Protein 3LFR (pdb70)

Solvent-accessible surface area: 12578 Å² total

B-factor: mean 19.27, std 6.33, range [8.68, 90.3]

Radius of gyration: 19.24 Å; Cα contacts (8 Å, |Δi|>4): 448; chains: 2; bounding box: 51×31×56 Å

Structure (mmCIF, N/CA/C/O backbone):
data_3LFR
#
_entry.id   3LFR
#
_cell.length_a   47.150
_cell.length_b   50.650
_cell.length_c   51.867
_cell.angle_alpha   90.000
_cell.angle_beta   112.260
_cell.angle_gamma   90.000
#
_symmetry.space_group_name_H-M   'P 1 21 1'
#
loop_
_entity.id
_entity.type
_entity.pdbx_description
1 polymer 'putative Metal ion transporter'
2 non-polymer 'ADENOSINE MONOPHOSPHATE'
3 water water
#
loop_
_atom_site.group_PDB
_atom_site.id
_atom_site.type_symbol
_atom_site.label_atom_id
_atom_site.label_alt_id
_atom_site.label_comp_id
_atom_site.label_asym_id
_atom_site.label_entity_id
_atom_site.label_seq_id
_atom_site.pdbx_PDB_ins_code
_atom_site.Cartn_x
_atom_site.Cartn_y
_atom_site.Cartn_z
_atom_site.occupancy
_atom_site.B_iso_or_equiv
_atom_site.auth_seq_id
_atom_site.auth_comp_id
_atom_site.auth_asym_id
_atom_site.auth_atom_id
_atom_site.pdbx_PDB_model_num
ATOM 1 N N . LEU A 1 3 ? 44.605 22.446 34.110 1.00 25.55 61 LEU A N 1
ATOM 2 C CA . LEU A 1 3 ? 43.117 22.505 34.158 1.00 24.34 61 LEU A CA 1
ATOM 3 C C . LEU A 1 3 ? 42.522 21.116 34.145 1.00 23.44 61 LEU A C 1
ATOM 4 O O . LEU A 1 3 ? 43.130 20.170 33.636 1.00 24.06 61 LEU A O 1
ATOM 9 N N . GLN A 1 4 ? 41.322 21.023 34.706 1.00 22.83 62 GLN A N 1
ATOM 10 C CA . GLN A 1 4 ? 40.575 19.778 34.733 1.00 21.89 62 GLN A CA 1
ATOM 11 C C . GLN A 1 4 ? 39.308 19.907 33.916 1.00 20.51 62 GLN A C 1
ATOM 12 O O . GLN A 1 4 ? 38.834 21.012 33.649 1.00 21.14 62 GLN A O 1
ATOM 18 N N . VAL A 1 5 ? 38.753 18.767 33.514 1.00 19.06 63 VAL A N 1
ATOM 19 C CA A VAL A 1 5 ? 37.519 18.730 32.728 0.50 18.45 63 VAL A CA 1
ATOM 20 C CA B VAL A 1 5 ? 37.537 18.787 32.699 0.50 18.67 63 VAL A CA 1
ATOM 21 C C . VAL A 1 5 ? 36.386 19.564 33.356 1.00 18.45 63 VAL A C 1
ATOM 22 O O . VAL A 1 5 ? 35.652 20.257 32.662 1.00 18.30 63 VAL A O 1
ATOM 29 N N . ARG A 1 6 ? 36.236 19.462 34.680 1.00 19.48 64 ARG A N 1
ATOM 30 C CA . ARG A 1 6 ? 35.154 20.158 35.417 1.00 21.08 64 ARG A CA 1
ATOM 31 C C . ARG A 1 6 ? 35.159 21.669 35.192 1.00 21.79 64 ARG A C 1
ATOM 32 O O . ARG A 1 6 ? 34.120 22.332 35.303 1.00 22.81 64 ARG A O 1
ATOM 40 N N . ASP A 1 7 ? 36.334 22.186 34.855 1.00 22.03 65 ASP A N 1
ATOM 41 C CA . ASP A 1 7 ? 36.547 23.624 34.658 1.00 22.52 65 ASP A CA 1
ATOM 42 C C . ASP A 1 7 ? 36.002 24.163 33.341 1.00 21.89 65 ASP A C 1
ATOM 43 O O . ASP A 1 7 ? 35.704 25.361 33.228 1.00 23.29 65 ASP A O 1
ATOM 48 N N . ILE A 1 8 ? 35.922 23.290 32.337 1.00 20.70 66 ILE A N 1
ATOM 49 C CA . ILE A 1 8 ? 35.632 23.713 30.965 1.00 19.31 66 ILE A CA 1
ATOM 50 C C . ILE A 1 8 ? 34.450 22.967 30.358 1.00 17.72 66 ILE A C 1
ATOM 51 O O . ILE A 1 8 ? 34.098 23.171 29.205 1.00 17.74 66 ILE A O 1
ATOM 64 N N . VAL A 1 10 ? 30.632 21.635 29.494 1.00 14.53 68 VAL A N 1
ATOM 65 C CA . VAL A 1 10 ? 29.251 22.056 29.374 1.00 13.85 68 VAL A CA 1
ATOM 66 C C . VAL A 1 10 ? 28.548 21.394 30.557 1.00 13.88 68 VAL A C 1
ATOM 67 O O . VAL A 1 10 ? 28.466 20.168 30.621 1.00 14.08 68 VAL A O 1
ATOM 71 N N . PRO A 1 11 ? 28.061 22.191 31.516 1.00 14.33 69 PRO A N 1
ATOM 72 C CA . PRO A 1 11 ? 27.400 21.591 32.680 1.00 14.60 69 PRO A CA 1
ATOM 73 C C . PRO A 1 11 ? 26.137 20.824 32.328 1.00 14.80 69 PRO A C 1
ATOM 74 O O . PRO A 1 11 ? 25.460 21.138 31.350 1.00 14.23 69 PRO A O 1
ATOM 78 N N . ARG A 1 12 ? 25.826 19.826 33.163 1.00 15.38 70 ARG A N 1
ATOM 79 C CA . ARG A 1 12 ? 24.658 18.967 32.999 1.00 16.42 70 ARG A CA 1
ATOM 80 C C . ARG A 1 12 ? 23.365 19.707 32.573 1.00 17.34 70 ARG A C 1
ATOM 81 O O . ARG A 1 12 ? 22.712 19.282 31.634 1.00 18.32 70 ARG A O 1
ATOM 89 N N . SER A 1 13 ? 23.009 20.812 33.244 1.00 19.90 71 SER A N 1
ATOM 90 C CA . SER A 1 13 ? 21.790 21.583 32.899 1.00 21.35 71 SER A CA 1
ATOM 91 C C . SER A 1 13 ? 21.761 22.148 31.469 1.00 21.64 71 SER A C 1
ATOM 92 O O . SER A 1 13 ? 20.675 22.400 30.908 1.00 22.54 71 SER A O 1
ATOM 95 N N . GLN A 1 14 ? 22.947 22.353 30.893 1.00 20.95 72 GLN A N 1
ATOM 96 C CA . GLN A 1 14 ? 23.076 23.002 29.592 1.00 20.22 72 GLN A CA 1
ATOM 97 C C . GLN A 1 14 ? 23.260 21.973 28.473 1.00 19.03 72 GLN A C 1
ATOM 98 O O . GLN A 1 14 ? 23.360 22.325 27.298 1.00 19.63 72 GLN A O 1
ATOM 112 N N . ILE A 1 16 ? 22.220 19.452 25.695 1.00 15.83 74 ILE A N 1
ATOM 113 C CA . ILE A 1 16 ? 21.090 19.072 24.860 1.00 16.31 74 ILE A CA 1
ATOM 114 C C . ILE A 1 16 ? 21.120 17.561 24.690 1.00 15.92 74 ILE A C 1
ATOM 115 O O . ILE A 1 16 ? 22.027 17.010 24.055 1.00 15.71 74 ILE A O 1
ATOM 120 N N . SER A 1 17 ? 20.107 16.918 25.262 1.00 16.18 75 SER A N 1
ATOM 121 C CA A SER A 1 17 ? 20.026 15.468 25.305 0.50 15.54 75 SER A CA 1
ATOM 122 C CA B SER A 1 17 ? 20.015 15.466 25.324 0.50 15.79 75 SER A CA 1
ATOM 123 C C . SER A 1 17 ? 18.772 14.973 24.614 1.00 15.84 75 SER A C 1
ATOM 124 O O . SER A 1 17 ? 17.825 15.738 24.391 1.00 16.52 75 SER A O 1
ATOM 129 N N . ILE A 1 18 ? 18.772 13.692 24.272 1.00 15.44 76 ILE A N 1
ATOM 130 C CA . ILE A 1 18 ? 17.621 13.050 23.667 1.00 16.06 76 ILE A CA 1
ATOM 131 C C . ILE A 1 18 ? 17.151 11.985 24.643 1.00 15.78 76 ILE A C 1
ATOM 132 O O . ILE A 1 18 ? 17.942 11.158 25.105 1.00 16.22 76 ILE A O 1
ATOM 137 N N . LYS A 1 19 ? 15.856 11.979 24.941 1.00 16.76 77 LYS A N 1
ATOM 138 C CA . LYS A 1 19 ? 15.290 10.927 25.783 1.00 17.52 77 LYS A CA 1
ATOM 139 C C . LYS A 1 19 ? 15.113 9.632 24.983 1.00 17.91 77 LYS A C 1
ATOM 140 O O . LYS A 1 19 ? 14.533 9.627 23.892 1.00 18.36 77 LYS A O 1
ATOM 142 N N . ALA A 1 20 ? 15.624 8.519 25.530 1.00 18.54 78 ALA A N 1
ATOM 143 C CA . ALA A 1 20 ? 15.640 7.232 24.827 1.00 19.44 78 ALA A CA 1
ATOM 144 C C . ALA A 1 20 ? 14.252 6.704 24.457 1.00 19.84 78 ALA A C 1
ATOM 145 O O . ALA A 1 20 ? 14.107 5.868 23.561 1.00 20.46 78 ALA A O 1
ATOM 147 N N . THR A 1 21 ? 13.242 7.208 25.153 1.00 20.00 79 THR A N 1
ATOM 148 C CA . THR A 1 21 ? 11.837 6.836 24.915 1.00 20.36 79 THR A CA 1
ATOM 149 C C . THR A 1 21 ? 11.185 7.561 23.740 1.00 19.55 79 THR A C 1
ATOM 150 O O . THR A 1 21 ? 10.054 7.235 23.364 1.00 20.40 79 THR A O 1
ATOM 154 N N . GLN A 1 22 ? 11.871 8.566 23.195 1.00 17.95 80 GLN A N 1
ATOM 155 C CA . GLN A 1 22 ? 11.335 9.384 22.093 1.00 17.60 80 GLN A CA 1
ATOM 156 C C . GLN A 1 22 ? 11.709 8.812 20.742 1.00 16.52 80 GLN A C 1
ATOM 157 O O . GLN A 1 22 ? 12.852 8.405 20.524 1.00 16.30 80 GLN A O 1
ATOM 163 N N . THR A 1 23 ? 10.746 8.811 19.820 1.00 15.54 81 THR A N 1
ATOM 164 C CA . THR A 1 23 ? 11.009 8.496 18.427 1.00 14.86 81 THR A CA 1
ATOM 165 C C . THR A 1 23 ? 11.545 9.732 17.701 1.00 14.28 81 THR A C 1
ATOM 166 O O . THR A 1 23 ? 11.405 10.855 18.184 1.00 13.39 81 THR A O 1
ATOM 170 N N . PRO A 1 24 ? 12.140 9.544 16.516 1.00 14.29 82 PRO A N 1
ATOM 171 C CA . PRO A 1 24 ? 12.608 10.696 15.745 1.00 14.22 82 PRO A CA 1
ATOM 172 C C . PRO A 1 24 ? 11.498 11.714 15.490 1.00 14.50 82 PRO A C 1
ATOM 173 O O . PRO A 1 24 ? 11.760 12.918 15.459 1.00 14.82 82 PRO A O 1
ATOM 177 N N . ARG A 1 25 ? 10.268 11.244 15.302 1.00 14.59 83 ARG A N 1
ATOM 178 C CA . ARG A 1 25 ? 9.177 12.179 15.094 1.00 13.99 83 ARG A CA 1
ATOM 179 C C . ARG A 1 25 ? 9.110 13.193 16.237 1.00 14.44 83 ARG A C 1
ATOM 180 O O . ARG A 1 25 ? 8.802 14.370 16.024 1.00 14.35 83 ARG A O 1
ATOM 188 N N . GLU A 1 26 ? 9.413 12.716 17.438 1.00 14.16 84 GLU A N 1
ATOM 189 C CA . GLU A 1 26 ? 9.291 13.515 18.650 1.00 14.61 84 GLU A CA 1
ATOM 190 C C . GLU A 1 26 ? 10.544 14.323 18.944 1.00 14.82 84 GLU A C 1
ATOM 191 O O . GLU A 1 26 ? 10.443 15.484 19.353 1.00 15.52 84 GLU A O 1
ATOM 197 N N . PHE A 1 27 ? 11.723 13.720 18.752 1.00 14.11 85 PHE A N 1
ATOM 198 C CA . PHE A 1 27 ? 12.965 14.408 19.136 1.00 14.62 85 PHE A CA 1
ATOM 199 C C . PHE A 1 27 ? 13.600 15.259 18.043 1.00 14.43 85 PHE A C 1
ATOM 200 O O . PHE A 1 27 ? 14.380 16.162 18.336 1.00 15.41 85 PHE A O 1
ATOM 208 N N . LEU A 1 28 ? 13.287 14.976 16.790 1.00 14.00 86 LEU A N 1
ATOM 209 C CA . LEU A 1 28 ? 13.990 15.672 15.716 1.00 15.43 86 LEU A CA 1
ATOM 210 C C . LEU A 1 28 ? 13.797 17.180 15.713 1.00 16.11 86 LEU A C 1
ATOM 211 O O . LEU A 1 28 ? 14.746 17.897 15.423 1.00 17.17 86 LEU A O 1
ATOM 216 N N . PRO A 1 29 ? 12.584 17.680 16.019 1.00 16.95 87 PRO A N 1
ATOM 217 C CA . PRO A 1 29 ? 12.504 19.139 16.005 1.00 17.40 87 PRO A CA 1
ATOM 218 C C . PRO A 1 29 ? 13.538 19.852 16.886 1.00 17.55 87 PRO A C 1
ATOM 219 O O . PRO A 1 29 ? 14.157 20.831 16.440 1.00 18.17 87 PRO A O 1
ATOM 223 N N . ALA A 1 30 ? 13.747 19.371 18.113 1.00 17.58 88 ALA A N 1
ATOM 224 C CA . ALA A 1 30 ? 14.724 19.999 19.014 1.00 17.24 88 ALA A CA 1
ATOM 225 C C . ALA A 1 30 ? 16.161 19.754 18.562 1.00 17.46 88 ALA A C 1
ATOM 226 O O . ALA A 1 30 ? 17.020 20.628 18.713 1.00 18.30 88 ALA A O 1
ATOM 228 N N . VAL A 1 31 ? 16.403 18.571 17.998 1.00 17.09 89 VAL A N 1
ATOM 229 C CA . VAL A 1 31 ? 17.727 18.199 17.485 1.00 16.78 89 VAL A CA 1
ATOM 230 C C . VAL A 1 31 ? 18.105 19.090 16.300 1.00 16.83 89 VAL A C 1
ATOM 231 O O . VAL A 1 31 ? 19.223 19.620 16.232 1.00 16.75 89 VAL A O 1
ATOM 235 N N . ILE A 1 32 ? 17.163 19.267 15.378 1.00 16.44 90 ILE A N 1
ATOM 236 C CA . ILE A 1 32 ? 17.377 20.100 14.207 1.00 17.00 90 ILE A CA 1
ATOM 237 C C . ILE A 1 32 ? 17.624 21.553 14.635 1.00 17.53 90 ILE A C 1
ATOM 238 O O . ILE A 1 32 ? 18.506 22.209 14.086 1.00 18.69 90 ILE A O 1
ATOM 243 N N . ASP A 1 33 ? 16.860 22.036 15.624 1.00 18.06 91 ASP A N 1
ATOM 244 C CA . ASP A 1 33 ? 17.068 23.376 16.180 1.00 18.87 91 ASP A CA 1
ATOM 245 C C . ASP A 1 33 ? 18.453 23.581 16.816 1.00 18.20 91 ASP A C 1
ATOM 246 O O . ASP A 1 33 ? 19.102 24.605 16.596 1.00 18.75 91 ASP A O 1
ATOM 251 N N . ALA A 1 34 ? 18.897 22.600 17.604 1.00 17.82 92 ALA A N 1
ATOM 252 C CA . ALA A 1 34 ? 20.147 22.686 18.347 1.00 17.92 92 ALA A CA 1
ATOM 253 C C . ALA A 1 34 ? 21.354 22.601 17.418 1.00 17.97 92 ALA A C 1
ATOM 254 O O . ALA A 1 34 ? 22.388 23.243 17.656 1.00 18.56 92 ALA A O 1
ATOM 256 N N . ALA A 1 35 ? 21.220 21.770 16.379 1.00 17.79 93 ALA A N 1
ATOM 257 C CA . ALA A 1 35 ? 22.221 21.644 15.313 1.00 17.96 93 ALA A CA 1
ATOM 258 C C . ALA A 1 35 ? 23.605 21.167 15.776 1.00 17.40 93 ALA A C 1
ATOM 259 O O . ALA A 1 35 ? 24.623 21.495 15.159 1.00 18.26 93 ALA A O 1
ATOM 261 N N . HIS A 1 36 ? 23.631 20.397 16.859 1.00 16.39 94 HIS A N 1
ATOM 262 C CA . HIS A 1 36 ? 24.858 19.736 17.307 1.00 15.99 94 HIS A CA 1
ATOM 263 C C . HIS A 1 36 ? 25.135 18.457 16.507 1.00 16.10 94 HIS A C 1
ATOM 264 O O . HIS A 1 36 ? 24.225 17.877 15.900 1.00 16.37 94 HIS A O 1
ATOM 271 N N . SER A 1 37 ? 26.387 18.012 16.512 1.00 15.77 95 SER A N 1
ATOM 272 C CA . SER A 1 37 ? 26.730 16.789 15.802 1.00 15.98 95 SER A CA 1
ATOM 273 C C . SER A 1 37 ? 26.378 15.553 16.640 1.00 15.48 95 SER A C 1
ATOM 274 O O . SER A 1 37 ? 26.086 14.492 16.094 1.00 15.44 95 SER A O 1
ATOM 277 N N . ARG A 1 38 ? 26.434 15.693 17.961 1.00 14.56 96 ARG A N 1
ATOM 278 C CA . ARG A 1 38 ? 26.325 14.558 18.885 1.00 15.20 96 ARG A CA 1
ATOM 279 C C . ARG A 1 38 ? 25.501 14.954 20.110 1.00 14.54 96 ARG A C 1
ATOM 280 O O . ARG A 1 38 ? 25.574 16.086 20.579 1.00 14.80 96 ARG A O 1
ATOM 288 N N . TYR A 1 39 ? 24.720 14.002 20.617 1.00 14.36 97 TYR A N 1
ATOM 289 C CA . TYR A 1 39 ? 23.801 14.240 21.735 1.00 13.83 97 TYR A CA 1
ATOM 290 C C . TYR A 1 39 ? 23.858 13.091 22.713 1.00 13.91 97 TYR A C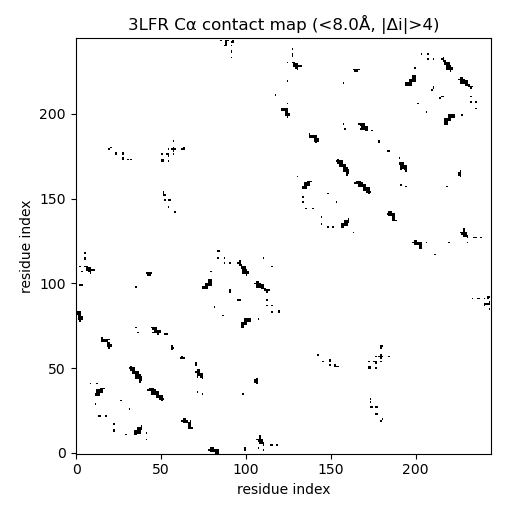 1
ATOM 291 O O . TYR A 1 39 ? 23.749 11.943 22.302 1.00 13.73 97 TYR A O 1
ATOM 300 N N . PRO A 1 40 ? 24.026 13.390 24.006 1.00 13.53 98 PRO A N 1
ATOM 301 C CA . PRO A 1 40 ? 23.806 12.323 24.990 1.00 13.47 98 PRO A CA 1
ATOM 302 C C . PRO A 1 40 ? 22.371 11.833 24.920 1.00 14.20 98 PRO A C 1
ATOM 303 O O . PRO A 1 40 ? 21.449 12.626 24.705 1.00 13.77 98 PRO A O 1
ATOM 307 N N . VAL A 1 41 ? 22.200 10.526 25.097 1.00 13.19 99 VAL A N 1
ATOM 308 C CA . VAL A 1 41 ? 20.888 9.907 25.123 1.00 14.57 99 VAL A CA 1
ATOM 309 C C . VAL A 1 41 ? 20.639 9.450 26.546 1.00 14.79 99 VAL A C 1
ATOM 310 O O . VAL A 1 41 ? 21.463 8.728 27.122 1.00 14.82 99 VAL A O 1
ATOM 314 N N . ILE A 1 42 ? 19.521 9.889 27.113 1.00 15.53 100 ILE A N 1
ATOM 315 C CA . ILE A 1 42 ? 19.257 9.645 28.531 1.00 16.94 100 ILE A CA 1
ATOM 316 C C . ILE A 1 42 ? 18.083 8.706 28.753 1.00 18.14 100 ILE A C 1
ATOM 317 O O . ILE A 1 42 ? 17.215 8.561 27.890 1.00 19.19 100 ILE A O 1
ATOM 322 N N . GLY A 1 43 ? 18.091 8.057 29.912 1.00 18.81 101 GLY A N 1
ATOM 323 C CA . GLY A 1 43 ? 17.016 7.154 30.296 1.00 20.47 101 GLY A CA 1
ATOM 324 C C . GLY A 1 43 ? 16.091 7.889 31.232 1.00 21.61 101 GLY A C 1
ATOM 325 O O . GLY A 1 43 ? 15.337 8.754 30.807 1.00 22.79 101 GLY A O 1
ATOM 326 N N . GLU A 1 44 ? 16.193 7.570 32.516 1.00 22.56 102 GLU A N 1
ATOM 327 C CA . GLU A 1 44 ? 15.318 8.117 33.559 1.00 22.97 102 GLU A CA 1
ATOM 328 C C . GLU A 1 44 ? 15.553 9.580 33.919 1.00 23.66 102 GLU A C 1
ATOM 329 O O . GLU A 1 44 ? 14.612 10.277 34.326 1.00 25.12 102 GLU A O 1
ATOM 331 N N . SER A 1 45 ? 16.801 10.031 33.799 1.00 22.59 103 SER A N 1
ATOM 332 C CA . SER A 1 45 ? 17.200 11.387 34.192 1.00 22.08 103 SER A CA 1
ATOM 333 C C . SER A 1 45 ? 18.466 11.773 33.448 1.00 21.15 103 SER A C 1
ATOM 334 O O . SER A 1 45 ? 19.059 10.947 32.755 1.00 20.11 103 SER A O 1
ATOM 337 N N . HIS A 1 46 ? 18.904 13.016 33.616 1.00 21.04 104 HIS A N 1
ATOM 338 C CA . HIS A 1 46 ? 20.165 13.460 33.032 1.00 20.84 104 HIS A CA 1
ATOM 339 C C . HIS A 1 46 ? 21.383 12.742 33.613 1.00 20.14 104 HIS A C 1
ATOM 340 O O . HIS A 1 46 ? 22.459 12.749 33.014 1.00 19.30 104 HIS A O 1
ATOM 347 N N . ASP A 1 47 ? 21.202 12.086 34.757 1.00 19.24 105 ASP A N 1
ATOM 348 C CA . ASP A 1 47 ? 22.250 11.263 35.330 1.00 19.84 105 ASP A CA 1
ATOM 349 C C . ASP A 1 47 ? 22.298 9.857 34.690 1.00 20.15 105 ASP A C 1
ATOM 350 O O . ASP A 1 47 ? 23.318 9.168 34.783 1.00 22.29 105 ASP 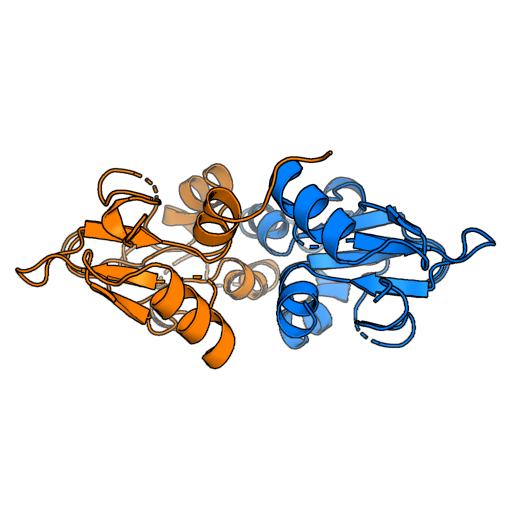A O 1
ATOM 355 N N . ASP A 1 48 ? 21.235 9.485 33.978 1.00 19.32 106 ASP A N 1
ATOM 356 C CA . ASP A 1 48 ? 21.139 8.165 33.337 1.00 19.11 106 ASP A CA 1
ATOM 357 C C . ASP A 1 48 ? 21.539 8.230 31.850 1.00 18.38 106 ASP A C 1
ATOM 358 O O . ASP A 1 48 ? 20.703 8.056 30.960 1.00 18.85 106 ASP A O 1
ATOM 363 N N . VAL A 1 49 ? 22.815 8.476 31.587 1.00 17.43 107 VAL A N 1
ATOM 364 C CA . VAL A 1 49 ? 23.289 8.521 30.197 1.00 17.00 107 VAL A CA 1
ATOM 365 C C . VAL A 1 49 ? 23.562 7.126 29.607 1.00 17.15 107 VAL A C 1
ATOM 366 O O . VAL A 1 49 ? 24.466 6.416 30.064 1.00 18.16 107 VAL A O 1
ATOM 370 N N . LEU A 1 50 ? 22.779 6.756 28.593 1.00 16.83 108 LEU A N 1
ATOM 371 C CA . LEU A 1 50 ? 22.842 5.425 27.971 1.00 16.80 108 LEU A CA 1
ATOM 372 C C . LEU A 1 50 ? 23.891 5.308 26.870 1.00 16.73 108 LEU A C 1
ATOM 373 O O . LEU A 1 50 ? 24.390 4.232 26.577 1.00 18.32 108 LEU A O 1
ATOM 378 N N . GLY A 1 51 ? 24.236 6.426 26.261 1.00 16.37 109 GLY A N 1
ATOM 379 C CA . GLY A 1 51 ? 25.147 6.425 25.136 1.00 15.43 109 GLY A CA 1
ATOM 380 C C . GLY A 1 51 ? 25.050 7.762 24.459 1.00 15.24 109 GLY A C 1
ATOM 381 O O . GLY A 1 51 ? 24.508 8.702 25.038 1.00 14.85 109 GLY A O 1
ATOM 382 N N . VAL A 1 52 ? 25.580 7.849 23.244 1.00 15.63 110 VAL A N 1
ATOM 383 C CA . VAL A 1 52 ? 25.579 9.097 22.490 1.00 16.79 110 VAL A CA 1
ATOM 384 C C . VAL A 1 52 ? 24.979 8.828 21.107 1.00 17.31 110 VAL A C 1
ATOM 385 O O . VAL A 1 52 ? 25.270 7.803 20.478 1.00 18.23 110 VAL A O 1
ATOM 389 N N . LEU A 1 53 ? 24.133 9.747 20.643 1.00 16.90 111 LEU A N 1
ATOM 390 C CA . LEU A 1 53 ? 23.592 9.683 19.285 1.00 17.24 111 LEU A CA 1
ATOM 391 C C . LEU A 1 53 ? 24.297 10.691 18.397 1.00 16.93 111 LEU A C 1
ATOM 392 O O . LEU A 1 53 ? 24.325 11.892 18.700 1.00 16.53 111 LEU A O 1
ATOM 397 N N . LEU A 1 54 ? 24.876 10.172 17.318 1.00 17.14 112 LEU A N 1
ATOM 398 C CA . LEU A 1 54 ? 25.480 10.978 16.261 1.00 16.92 112 LEU A CA 1
ATOM 399 C C . LEU A 1 54 ? 24.408 11.344 15.257 1.00 16.27 112 LEU A C 1
ATOM 400 O O . LEU A 1 54 ? 23.723 10.472 14.722 1.00 15.31 112 LEU A O 1
ATOM 405 N N . ALA A 1 55 ? 24.282 12.630 14.970 1.00 15.48 113 ALA A N 1
ATOM 406 C CA . ALA A 1 55 ? 23.309 13.103 13.977 1.00 15.46 113 ALA A CA 1
ATOM 407 C C . ALA A 1 55 ? 23.412 12.332 12.661 1.00 15.19 113 ALA A C 1
ATOM 408 O O . ALA A 1 55 ? 22.404 11.945 12.072 1.00 15.73 113 ALA A O 1
ATOM 410 N N . LYS A 1 56 ? 24.639 12.080 12.226 1.00 14.23 114 LYS A N 1
ATOM 411 C CA . LYS A 1 56 ? 24.859 11.454 10.932 1.00 14.79 114 LYS A CA 1
ATOM 412 C C . LYS A 1 56 ? 24.373 10.001 10.915 1.00 14.78 114 LYS A C 1
ATOM 413 O O . LYS A 1 56 ? 24.080 9.449 9.849 1.00 14.67 114 LYS A O 1
ATOM 419 N N . ASP A 1 57 ? 24.223 9.407 12.097 1.00 14.49 115 ASP A N 1
ATOM 420 C CA . ASP A 1 57 ? 23.775 8.035 12.170 1.00 15.03 115 ASP A CA 1
ATOM 421 C C . ASP A 1 57 ? 22.275 7.915 11.954 1.00 14.58 115 ASP A C 1
ATOM 422 O O . ASP A 1 57 ? 21.752 6.795 11.853 1.00 15.47 115 ASP A O 1
ATOM 427 N N . LEU A 1 58 ? 21.582 9.055 11.883 1.00 13.34 116 LEU A N 1
ATOM 428 C CA . LEU A 1 58 ? 20.151 9.070 11.587 1.00 14.05 116 LEU A CA 1
ATOM 429 C C . LEU A 1 58 ? 19.855 9.011 10.081 1.00 13.61 116 LEU A C 1
ATOM 430 O O . LEU A 1 58 ? 18.715 8.797 9.669 1.00 12.95 116 LEU A O 1
ATOM 435 N N . LEU A 1 59 ? 20.881 9.185 9.251 1.00 13.50 117 LEU A N 1
ATOM 436 C CA . LEU A 1 59 ? 20.672 9.242 7.811 1.00 14.29 117 LEU A CA 1
ATOM 437 C C . LEU A 1 59 ? 19.950 8.023 7.218 1.00 14.26 117 LEU A C 1
ATOM 438 O O . LEU A 1 59 ? 19.104 8.201 6.359 1.00 14.19 117 LEU A O 1
ATOM 443 N N . PRO A 1 60 ? 20.257 6.795 7.691 1.00 14.62 118 PRO A N 1
ATOM 444 C CA . PRO A 1 60 ? 19.529 5.647 7.154 1.00 15.23 118 PRO A CA 1
ATOM 445 C C . PRO A 1 60 ? 18.017 5.738 7.299 1.00 15.23 118 PRO A C 1
ATOM 446 O O . PRO A 1 60 ? 17.299 5.106 6.528 1.00 15.39 118 PRO A O 1
ATOM 450 N N . LEU A 1 61 ? 17.530 6.520 8.261 1.00 14.19 119 LEU A N 1
ATOM 451 C CA . LEU A 1 61 ? 16.086 6.619 8.476 1.00 14.27 119 LEU A CA 1
ATOM 452 C C . LEU A 1 61 ? 15.349 7.336 7.352 1.00 14.36 119 LEU A C 1
ATOM 453 O O . LEU A 1 61 ? 14.133 7.160 7.194 1.00 15.85 119 LEU A O 1
ATOM 458 N N . ILE A 1 62 ? 16.080 8.109 6.549 1.00 13.82 120 ILE A N 1
ATOM 459 C CA . ILE A 1 62 ? 15.483 8.889 5.461 1.00 14.62 120 ILE A CA 1
ATOM 460 C C . ILE A 1 62 ? 14.845 7.960 4.445 1.00 15.18 120 ILE A C 1
ATOM 461 O O . ILE A 1 62 ? 13.744 8.232 3.974 1.00 15.63 120 ILE A O 1
ATOM 466 N N . LEU A 1 63 ? 15.530 6.862 4.138 1.00 16.03 121 LEU A N 1
ATOM 467 C CA . LEU A 1 63 ? 15.075 5.950 3.085 1.00 16.95 121 LEU A CA 1
ATOM 468 C C . LEU A 1 63 ? 14.232 4.781 3.608 1.00 16.60 121 LEU A C 1
ATOM 469 O O . LEU A 1 63 ? 13.902 3.865 2.845 1.00 16.08 121 LEU A O 1
ATOM 474 N N . LYS A 1 64 ? 13.861 4.828 4.885 1.00 16.27 122 LYS A N 1
ATOM 475 C CA . LYS A 1 64 ? 12.977 3.809 5.459 1.00 16.28 122 LYS A CA 1
ATOM 476 C C . LYS A 1 64 ? 11.518 4.192 5.272 1.00 17.01 122 LYS A C 1
ATOM 477 O O . LYS A 1 64 ? 11.201 5.363 5.019 1.00 18.21 122 LYS A O 1
ATOM 483 N N . ALA A 1 65 ? 10.635 3.202 5.404 1.00 16.55 123 ALA A N 1
ATOM 484 C CA . ALA A 1 65 ? 9.188 3.445 5.299 1.00 17.22 123 ALA A CA 1
ATOM 485 C C . ALA A 1 65 ? 8.657 4.189 6.520 1.00 17.84 123 ALA A C 1
ATOM 486 O O . ALA A 1 65 ? 7.790 5.060 6.384 1.00 19.58 123 ALA A O 1
ATOM 488 N N . ASP A 1 66 ? 9.172 3.826 7.701 1.00 17.76 124 ASP A N 1
ATOM 489 C CA . ASP A 1 66 ? 8.608 4.243 8.998 1.00 18.69 124 ASP A CA 1
ATOM 490 C C . ASP A 1 66 ? 9.748 4.677 9.933 1.00 17.64 124 ASP A C 1
ATOM 491 O O . ASP A 1 66 ? 9.690 4.454 11.139 1.00 17.50 124 ASP A O 1
ATOM 496 N N . GLY A 1 67 ? 10.774 5.308 9.359 1.00 17.04 125 GLY A N 1
ATOM 497 C CA . GLY A 1 67 ? 11.968 5.725 10.118 1.00 17.15 125 GLY A CA 1
ATOM 498 C C . GLY A 1 67 ? 11.649 6.716 11.221 1.00 17.91 125 GLY A C 1
ATOM 499 O O . GLY A 1 67 ? 12.333 6.743 12.254 1.00 17.92 125 GLY A O 1
ATOM 500 N N . ASP A 1 68 ? 10.602 7.518 11.024 1.00 18.43 126 ASP A N 1
ATOM 501 C CA . ASP A 1 68 ? 10.208 8.464 12.075 1.00 19.25 126 ASP A CA 1
ATOM 502 C C . ASP A 1 68 ? 9.700 7.827 13.371 1.00 18.59 126 ASP A C 1
ATOM 503 O O . ASP A 1 68 ? 9.597 8.509 14.379 1.00 17.75 126 ASP A O 1
ATOM 508 N N . SER A 1 69 ? 9.467 6.509 13.355 1.00 18.25 127 SER A N 1
ATOM 509 C CA . SER A 1 69 ? 9.017 5.762 14.551 1.00 19.35 127 SER A CA 1
ATOM 510 C C . SER A 1 69 ? 10.080 4.833 15.163 1.00 19.13 127 SER A C 1
ATOM 511 O O . SER A 1 69 ? 9.791 4.033 16.058 1.00 19.68 127 SER A O 1
ATOM 514 N N . ASP A 1 70 ? 11.310 4.935 14.679 1.00 19.32 128 ASP A N 1
ATOM 515 C CA . ASP A 1 70 ? 12.372 4.029 15.119 1.00 20.20 128 ASP A CA 1
ATOM 516 C C . ASP A 1 70 ? 12.776 4.217 16.573 1.00 20.63 128 ASP A C 1
ATOM 517 O O . ASP A 1 70 ? 12.602 5.288 17.137 1.00 20.46 128 ASP A O 1
ATOM 522 N N . ASP A 1 71 ? 13.313 3.145 17.153 1.00 22.02 129 ASP A N 1
ATOM 523 C CA . ASP A 1 71 ? 13.825 3.119 18.519 1.00 23.08 129 ASP A CA 1
ATOM 524 C C . ASP A 1 71 ? 15.280 3.612 18.540 1.00 23.26 129 ASP A C 1
ATOM 525 O O . ASP A 1 71 ? 16.187 2.966 17.994 1.00 24.22 129 ASP A O 1
ATOM 530 N N . VAL A 1 72 ? 15.489 4.758 19.180 1.00 23.26 130 VAL A N 1
ATOM 531 C CA . VAL A 1 72 ? 16.801 5.414 19.199 1.00 23.55 130 VAL A CA 1
ATOM 532 C C . VAL A 1 72 ? 17.896 4.603 19.919 1.00 23.54 130 VAL A C 1
ATOM 533 O O . VAL A 1 72 ? 19.081 4.768 19.623 1.00 24.24 130 VAL A O 1
ATOM 537 N N . LYS A 1 73 ? 17.492 3.713 20.832 1.00 23.61 131 LYS A N 1
ATOM 538 C CA . LYS A 1 73 ? 18.434 2.852 21.563 1.00 23.76 131 LYS A CA 1
ATOM 539 C C . LYS A 1 73 ? 19.276 1.979 20.645 1.00 23.90 131 LYS A C 1
ATOM 540 O O . LYS A 1 73 ? 20.405 1.637 20.992 1.00 24.24 131 LYS A O 1
ATOM 546 N N . LYS A 1 74 ? 18.723 1.624 19.483 1.00 23.96 132 LYS A N 1
ATOM 547 C CA . LYS A 1 74 ? 19.403 0.774 18.505 1.00 24.09 132 LYS A CA 1
ATOM 548 C C . LYS A 1 74 ? 20.490 1.504 17.712 1.00 24.41 132 LYS A C 1
ATOM 549 O O . LYS A 1 74 ? 21.343 0.866 17.087 1.00 25.32 132 LYS A O 1
ATOM 551 N N . LEU A 1 75 ? 20.469 2.833 17.747 1.00 24.63 133 LEU A N 1
ATOM 552 C CA . LEU A 1 75 ? 21.406 3.649 16.956 1.00 24.65 133 LEU A CA 1
ATOM 553 C C . LEU A 1 75 ? 22.555 4.194 17.806 1.00 24.55 133 LEU A C 1
ATOM 554 O O . LEU A 1 75 ? 23.497 4.808 17.289 1.00 24.80 133 LEU A O 1
ATOM 559 N N . LEU A 1 76 ? 22.464 3.946 19.110 1.00 24.82 134 LEU A N 1
ATOM 560 C CA . LEU A 1 76 ? 23.401 4.478 20.094 1.00 24.67 134 LEU A CA 1
ATOM 561 C C . LEU A 1 76 ? 24.806 3.966 19.949 1.00 24.46 134 LEU A C 1
ATOM 562 O O . LEU A 1 76 ? 25.031 2.792 19.634 1.00 25.28 134 LEU A O 1
ATOM 567 N N . ARG A 1 77 ? 25.748 4.867 20.174 1.00 23.25 135 ARG A N 1
ATOM 568 C CA . ARG A 1 77 ? 27.126 4.491 20.394 1.00 22.69 135 ARG A CA 1
ATOM 569 C C . ARG A 1 77 ? 27.386 4.623 21.874 1.00 21.76 135 ARG A C 1
ATOM 570 O O . ARG A 1 77 ? 26.681 5.381 22.547 1.00 21.21 135 ARG A O 1
ATOM 578 N N . PRO A 1 78 ? 28.367 3.866 22.408 1.00 20.91 136 PRO A N 1
ATOM 579 C CA . PRO A 1 78 ? 28.617 4.030 23.832 1.00 20.06 136 PRO A CA 1
ATOM 580 C C . PRO A 1 78 ? 29.166 5.419 24.092 1.00 18.97 136 PRO A C 1
ATOM 581 O O . PRO A 1 78 ? 29.876 5.987 23.242 1.00 18.77 136 PRO A O 1
ATOM 585 N N . ALA A 1 79 ? 28.808 5.970 25.244 1.00 17.81 137 ALA A N 1
ATOM 586 C CA . ALA A 1 79 ? 29.397 7.219 25.669 1.00 16.55 137 ALA A CA 1
ATOM 587 C C . ALA A 1 79 ? 30.799 6.932 26.173 1.00 16.54 137 ALA A C 1
ATOM 588 O O . ALA A 1 79 ? 31.046 5.891 26.788 1.00 16.62 137 ALA A O 1
ATOM 590 N N . THR A 1 80 ? 31.723 7.843 25.895 1.00 14.58 138 THR A N 1
ATOM 591 C CA . THR A 1 80 ? 33.022 7.820 26.538 1.00 14.72 138 THR A CA 1
ATOM 592 C C . THR A 1 80 ? 32.883 8.586 27.827 1.00 13.87 138 THR A C 1
ATOM 593 O O . THR A 1 80 ? 32.469 9.751 27.809 1.00 15.14 138 THR A O 1
ATOM 597 N N . PHE A 1 81 ? 33.184 7.946 28.953 1.00 13.28 139 PHE A N 1
ATOM 598 C CA . PHE A 1 81 ? 33.056 8.590 30.257 1.00 12.23 139 PHE A CA 1
ATOM 599 C C . PHE A 1 81 ? 34.404 8.997 30.809 1.00 12.82 139 PHE A C 1
ATOM 600 O O . PHE A 1 81 ? 35.371 8.269 30.672 1.00 12.92 139 PHE A O 1
ATOM 608 N N . VAL A 1 82 ? 34.465 10.181 31.414 1.00 12.63 140 VAL A N 1
ATOM 609 C CA . VAL A 1 82 ? 35.682 10.659 32.101 1.00 13.81 140 VAL A CA 1
ATOM 610 C C . VAL A 1 82 ? 35.324 11.239 33.463 1.00 14.11 140 VAL A C 1
ATOM 611 O O . VAL A 1 82 ? 34.252 11.807 33.618 1.00 14.25 140 VAL A O 1
ATOM 615 N N . PRO A 1 83 ? 36.224 11.106 34.457 1.00 14.88 141 PRO A N 1
ATOM 616 C CA . PRO A 1 83 ? 35.981 11.753 35.741 1.00 15.65 141 PRO A CA 1
ATOM 617 C C . PRO A 1 83 ? 36.169 13.255 35.636 1.00 16.21 141 PRO A C 1
ATOM 618 O O . PRO A 1 83 ? 36.930 13.709 34.776 1.00 16.65 141 PRO A O 1
ATOM 622 N N . GLU A 1 84 ? 35.494 13.987 36.525 1.00 17.84 142 GLU A N 1
ATOM 623 C CA . GLU A 1 84 ? 35.598 15.452 36.640 1.00 19.58 142 GLU A CA 1
ATOM 624 C C . GLU A 1 84 ? 37.032 15.955 36.769 1.00 19.71 142 GLU A C 1
ATOM 625 O O . GLU A 1 84 ? 37.359 17.058 36.324 1.00 19.90 142 GLU A O 1
ATOM 631 N N . SER A 1 85 ? 37.873 15.152 37.401 1.00 19.70 143 SER A N 1
ATOM 632 C CA . SER A 1 85 ? 39.253 15.506 37.717 1.00 20.51 143 SER A CA 1
ATOM 633 C C . SER A 1 85 ? 40.254 15.179 36.606 1.00 19.83 143 SER A C 1
ATOM 634 O O . SER A 1 85 ? 41.443 15.435 36.756 1.00 20.05 143 SER A O 1
ATOM 637 N N . LYS A 1 86 ? 39.782 14.614 35.494 1.00 19.31 144 LYS A N 1
ATOM 638 C CA . LYS A 1 86 ? 40.659 14.302 34.372 1.00 18.88 144 LYS A CA 1
ATOM 639 C C . LYS A 1 86 ? 41.395 15.565 33.892 1.00 18.47 144 LYS A C 1
ATOM 640 O O . LYS A 1 86 ? 40.771 16.611 33.702 1.00 18.46 144 LYS A O 1
ATOM 646 N N . ARG A 1 87 ? 42.711 15.472 33.732 1.00 18.60 145 ARG A N 1
ATOM 647 C CA . ARG A 1 87 ? 43.499 16.623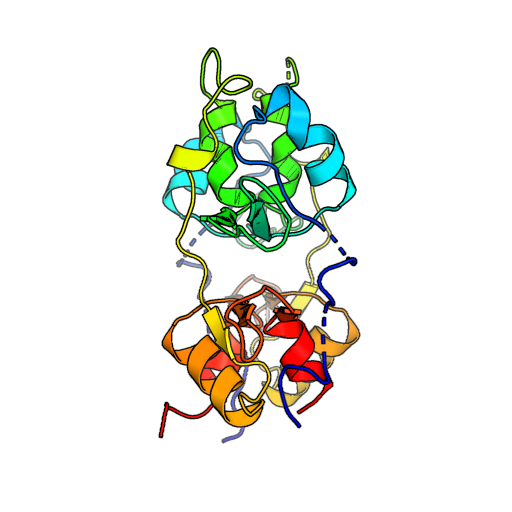 33.247 1.00 19.51 145 ARG A CA 1
ATOM 648 C C . ARG A 1 87 ? 43.301 16.811 31.745 1.00 18.62 145 ARG A C 1
ATOM 649 O O . ARG A 1 87 ? 43.203 15.836 31.000 1.00 18.20 145 ARG A O 1
ATOM 657 N N . LEU A 1 88 ? 43.266 18.066 31.305 1.00 18.67 146 LEU A N 1
ATOM 658 C CA . LEU A 1 88 ? 42.979 18.356 29.892 1.00 18.57 146 LEU A CA 1
ATOM 659 C C . LEU A 1 88 ? 44.035 17.826 28.925 1.00 18.65 146 LEU A C 1
ATOM 660 O O . LEU A 1 88 ? 43.697 17.365 27.847 1.00 18.68 146 LEU A O 1
ATOM 665 N N . ASN A 1 89 ? 45.309 17.884 29.307 1.00 20.05 147 ASN A N 1
ATOM 666 C CA . ASN A 1 89 ? 46.359 17.396 28.427 1.00 20.62 147 ASN A CA 1
ATOM 667 C C . ASN A 1 89 ? 46.233 15.893 28.175 1.00 19.89 147 ASN A C 1
ATOM 668 O O . ASN A 1 89 ? 46.490 15.423 27.065 1.00 20.66 147 ASN A O 1
ATOM 673 N N . VAL A 1 90 ? 45.799 15.157 29.206 1.00 18.40 148 VAL A N 1
ATOM 674 C CA . VAL A 1 90 ? 45.554 13.733 29.095 1.00 17.62 148 VAL A CA 1
ATOM 675 C C . VAL A 1 90 ? 44.333 13.480 28.218 1.00 16.31 148 VAL A C 1
ATOM 676 O O . VAL A 1 90 ? 44.374 12.660 27.304 1.00 16.18 148 VAL A O 1
ATOM 680 N N . LEU A 1 91 ? 43.253 14.206 28.488 1.00 15.92 149 LEU A N 1
ATOM 681 C CA . LEU A 1 91 ? 42.043 14.065 27.683 1.00 14.93 149 LEU A CA 1
ATOM 682 C C . LEU A 1 91 ? 42.284 14.327 26.191 1.00 15.18 149 LEU A C 1
ATOM 683 O O . LEU A 1 91 ? 41.786 13.594 25.337 1.00 14.73 149 LEU A O 1
ATOM 688 N N . LEU A 1 92 ? 43.053 15.365 25.881 1.00 15.21 150 LEU A N 1
ATOM 689 C CA . LEU A 1 92 ? 43.325 15.672 24.481 1.00 16.26 150 LEU A CA 1
ATOM 690 C C . LEU A 1 92 ? 44.030 14.511 23.777 1.00 16.25 150 LEU A C 1
ATOM 691 O O . LEU A 1 92 ? 43.718 14.166 22.638 1.00 15.37 150 LEU A O 1
ATOM 696 N N . ARG A 1 93 ? 44.987 13.897 24.472 1.00 15.09 151 ARG A N 1
ATOM 697 C CA . ARG A 1 93 ? 45.665 12.742 23.902 1.00 15.90 151 ARG A CA 1
ATOM 698 C C . ARG A 1 93 ? 44.702 11.561 23.733 1.00 15.27 151 ARG A C 1
ATOM 699 O O . ARG A 1 93 ? 44.797 10.823 22.758 1.00 16.18 151 ARG A O 1
ATOM 707 N N . GLU A 1 94 ? 43.768 11.400 24.671 1.00 15.14 152 GLU A N 1
ATOM 708 C CA . GLU A 1 94 ? 42.748 10.354 24.576 1.00 15.82 152 GLU A CA 1
ATOM 709 C C . GLU A 1 94 ? 41.800 10.574 23.400 1.00 15.86 152 GLU A C 1
ATOM 710 O O . GLU A 1 94 ? 41.481 9.632 22.680 1.00 16.04 152 GLU A O 1
ATOM 716 N N . PHE A 1 95 ? 41.389 11.823 23.172 1.00 15.38 153 PHE A N 1
ATOM 717 C CA . PHE A 1 95 ? 40.549 12.133 22.015 1.00 15.76 153 PHE A CA 1
ATOM 718 C C . PHE A 1 95 ? 41.263 11.764 20.709 1.00 15.14 153 PHE A C 1
ATOM 719 O O . PHE A 1 95 ? 40.638 11.237 19.783 1.00 15.38 153 PHE A O 1
ATOM 727 N N . ARG A 1 96 ? 42.563 12.059 20.616 1.00 15.04 154 ARG A N 1
ATOM 728 C CA . ARG A 1 96 ? 43.313 11.705 19.405 1.00 14.98 154 ARG A CA 1
ATOM 729 C C . ARG A 1 96 ? 43.366 10.176 19.204 1.00 15.83 154 ARG A C 1
ATOM 730 O O . ARG A 1 96 ? 43.135 9.661 18.095 1.00 16.60 154 ARG A O 1
ATOM 738 N N . ALA A 1 97 ? 43.657 9.455 20.282 1.00 17.02 155 ALA A N 1
ATOM 739 C CA . ALA A 1 97 ? 43.909 8.018 20.184 1.00 18.33 155 ALA A CA 1
ATOM 740 C C . ALA A 1 97 ? 42.649 7.273 19.806 1.00 19.27 155 ALA A C 1
ATOM 741 O O . ALA A 1 97 ? 42.692 6.306 19.036 1.00 20.33 155 ALA A O 1
ATOM 743 N N . ASN A 1 98 ? 41.519 7.772 20.314 1.00 19.93 156 ASN A N 1
ATOM 744 C CA . ASN A 1 98 ? 40.238 7.100 20.171 1.00 21.36 156 ASN A CA 1
ATOM 745 C C . ASN A 1 98 ? 39.320 7.724 19.121 1.00 21.56 156 ASN A C 1
ATOM 746 O O . ASN A 1 98 ? 38.225 7.224 18.862 1.00 21.99 156 ASN A O 1
ATOM 751 N N . HIS A 1 99 ? 39.809 8.780 18.476 1.00 22.24 157 HIS A N 1
ATOM 752 C CA . HIS A 1 99 ? 39.104 9.463 17.385 1.00 23.36 157 HIS A CA 1
ATOM 753 C C . HIS A 1 99 ? 37.687 9.834 17.771 1.00 23.59 157 HIS A C 1
ATOM 754 O O . HIS A 1 99 ? 36.756 9.747 16.963 1.00 24.49 157 HIS A O 1
ATOM 761 N N . ASN A 1 100 ? 37.527 10.251 19.020 1.00 23.30 158 ASN A N 1
ATOM 762 C CA . ASN A 1 100 ? 36.241 10.773 19.453 1.00 22.71 158 ASN A CA 1
ATOM 763 C C . ASN A 1 100 ? 36.279 12.278 19.734 1.00 21.71 158 ASN A C 1
ATOM 764 O O . ASN A 1 100 ? 37.359 12.915 19.800 1.00 22.31 158 ASN A O 1
ATOM 769 N N . HIS A 1 101 ? 35.084 12.841 19.865 1.00 19.37 159 HIS A N 1
ATOM 770 C CA . HIS A 1 101 ? 34.907 14.284 20.024 1.00 18.31 159 HIS A CA 1
ATOM 771 C C . HIS A 1 101 ? 34.249 14.676 21.315 1.00 17.28 159 HIS A C 1
ATOM 772 O O . HIS A 1 101 ? 34.401 15.806 21.742 1.00 17.28 159 HIS A O 1
ATOM 787 N N . ALA A 1 103 ? 33.074 13.550 25.426 1.00 13.88 161 ALA A N 1
ATOM 788 C CA . ALA A 1 103 ? 33.073 12.697 26.611 1.00 13.87 161 ALA A CA 1
ATOM 789 C C . ALA A 1 103 ? 32.017 13.164 27.572 1.00 13.58 161 ALA A C 1
ATOM 790 O O . ALA A 1 103 ? 31.722 14.345 27.661 1.00 13.44 161 ALA A O 1
ATOM 792 N N . ILE A 1 104 ? 31.447 12.213 28.299 1.00 13.04 162 ILE A N 1
ATOM 793 C CA . ILE A 1 104 ? 30.468 12.508 29.341 1.00 13.74 162 ILE A CA 1
ATOM 794 C C . ILE A 1 104 ? 31.215 12.516 30.677 1.00 13.76 162 ILE A C 1
ATOM 795 O O . ILE A 1 104 ? 31.957 11.573 30.993 1.00 13.98 162 ILE A O 1
ATOM 800 N N . VAL A 1 105 ? 31.036 13.586 31.451 1.00 14.01 163 VAL A N 1
ATOM 801 C CA . VAL A 1 105 ? 31.829 13.796 32.648 1.00 14.97 163 VAL A CA 1
ATOM 802 C C . VAL A 1 105 ? 31.035 13.240 33.824 1.00 15.42 163 VAL A C 1
ATOM 803 O O . VAL A 1 105 ? 29.861 13.573 33.988 1.00 14.84 163 VAL A O 1
ATOM 807 N N . ILE A 1 106 ? 31.640 12.337 34.600 1.00 15.54 164 ILE A N 1
ATOM 808 C CA . ILE A 1 106 ? 30.937 11.838 35.778 1.00 17.54 164 ILE A CA 1
ATOM 809 C C . ILE A 1 106 ? 31.559 12.381 37.054 1.00 18.42 164 ILE A C 1
ATOM 810 O O . ILE A 1 106 ? 32.764 12.595 37.119 1.00 18.46 164 ILE A O 1
ATOM 815 N N . ASP A 1 107 ? 30.722 12.631 38.052 1.00 19.98 165 ASP A N 1
ATOM 816 C CA . ASP A 1 107 ? 31.222 13.113 39.341 1.00 21.51 165 ASP A CA 1
ATOM 817 C C . ASP A 1 107 ? 31.747 11.948 40.211 1.00 22.34 165 ASP A C 1
ATOM 818 O O . ASP A 1 107 ? 31.694 10.779 39.798 1.00 21.63 165 ASP A O 1
ATOM 823 N N . GLU A 1 108 ? 32.226 12.278 41.416 1.00 23.30 166 GLU A N 1
ATOM 824 C CA . GLU A 1 108 ? 32.836 11.318 42.346 1.00 23.64 166 GLU A CA 1
ATOM 825 C C . GLU A 1 108 ? 31.837 10.260 42.854 1.00 23.60 166 GLU A C 1
ATOM 826 O O . GLU A 1 108 ? 32.229 9.263 43.483 1.00 24.66 166 GLU A O 1
ATOM 828 N N . TYR A 1 109 ? 30.554 10.496 42.588 1.00 23.21 167 TYR A N 1
ATOM 829 C CA . TYR A 1 109 ? 29.479 9.580 42.937 1.00 22.99 167 TYR A CA 1
ATOM 830 C C . TYR A 1 109 ? 28.953 8.809 41.718 1.00 22.75 167 TYR A C 1
ATOM 831 O O . TYR A 1 109 ? 28.026 8.006 41.837 1.00 24.10 167 TYR A O 1
ATOM 840 N N . GLY A 1 110 ? 29.529 9.046 40.542 1.00 22.33 168 GLY A N 1
ATOM 841 C CA . GLY A 1 110 ? 29.042 8.390 39.324 1.00 20.92 168 GLY A CA 1
ATOM 842 C C . GLY A 1 110 ? 27.867 9.099 38.640 1.00 21.03 168 GLY A C 1
ATOM 843 O O . GLY A 1 110 ? 27.465 8.700 37.533 1.00 20.75 168 GLY A O 1
ATOM 844 N N . GLY A 1 111 ? 27.335 10.154 39.276 1.00 20.88 169 GLY A N 1
ATOM 845 C CA . GLY A 1 111 ? 26.347 11.072 38.657 1.00 19.60 169 GLY A CA 1
ATOM 846 C C . GLY A 1 111 ? 26.963 11.750 37.434 1.00 17.91 169 GLY A C 1
ATOM 847 O O . GLY A 1 111 ? 28.170 11.713 37.273 1.00 18.44 169 GLY A O 1
ATOM 848 N N . VAL A 1 112 ? 26.149 12.390 36.593 1.00 16.40 170 VAL A N 1
ATOM 849 C CA . VAL A 1 112 ? 26.663 13.088 35.385 1.00 14.76 170 VAL A CA 1
ATOM 850 C C . VAL A 1 112 ? 26.855 14.572 35.663 1.00 14.99 170 VAL A C 1
ATOM 851 O O . VAL A 1 112 ? 25.882 15.278 35.959 1.00 15.95 170 VAL A O 1
ATOM 855 N N . ALA A 1 113 ? 28.102 15.031 35.536 1.00 14.08 171 ALA A N 1
ATOM 856 C CA . ALA A 1 113 ? 28.462 16.426 35.800 1.00 14.33 171 ALA A CA 1
ATOM 857 C C . ALA A 1 113 ? 28.203 17.319 34.592 1.00 14.05 171 ALA A C 1
ATOM 858 O O . ALA A 1 113 ? 27.870 18.493 34.743 1.00 14.71 171 ALA A O 1
ATOM 860 N N . GLY A 1 114 ? 28.341 16.752 33.402 1.00 13.77 172 GLY A N 1
ATOM 861 C CA . GLY A 1 114 ? 28.257 17.533 32.159 1.00 12.97 172 GLY A CA 1
ATOM 862 C C . GLY A 1 114 ? 28.864 16.770 31.007 1.00 12.27 172 GLY A C 1
ATOM 863 O O . GLY A 1 114 ? 29.069 15.564 31.103 1.00 13.25 172 GLY A O 1
ATOM 864 N N . LEU A 1 115 ? 29.172 17.473 29.924 1.00 11.62 173 LEU A N 1
ATOM 865 C CA . LEU A 1 115 ? 29.865 16.881 28.777 1.00 12.47 173 LEU A CA 1
ATOM 866 C C . LEU A 1 115 ? 31.029 17.783 28.384 1.00 12.89 173 LEU A C 1
ATOM 867 O O . LEU A 1 115 ? 31.065 18.969 28.746 1.00 13.58 173 LEU A O 1
ATOM 872 N N . VAL A 1 116 ? 31.987 17.223 27.660 1.00 13.03 174 VAL A N 1
ATOM 873 C CA . VAL A 1 116 ? 33.142 18.008 27.256 1.00 14.20 174 VAL A CA 1
ATOM 874 C C . VAL A 1 116 ? 33.517 17.569 25.854 1.00 14.54 174 VAL A C 1
ATOM 875 O O . VAL A 1 116 ? 33.364 16.396 25.495 1.00 14.76 174 VAL A O 1
ATOM 879 N N . THR A 1 117 ? 33.969 18.519 25.043 1.00 14.96 175 THR A N 1
ATOM 880 C CA . THR A 1 117 ? 34.286 18.199 23.656 1.00 15.43 175 THR A CA 1
ATOM 881 C C . THR A 1 117 ? 35.709 18.556 23.302 1.00 14.93 175 THR A C 1
ATOM 882 O O . THR A 1 117 ? 36.352 19.360 23.978 1.00 14.96 175 THR A O 1
ATOM 886 N N . ILE A 1 118 ? 36.193 17.937 22.238 1.00 15.24 176 ILE A N 1
ATOM 887 C CA . ILE A 1 118 ? 37.523 18.240 21.738 1.00 16.86 176 ILE A CA 1
ATOM 888 C C . ILE A 1 118 ? 37.669 19.721 21.353 1.00 17.49 176 ILE A C 1
ATOM 889 O O . ILE A 1 118 ? 38.709 20.337 21.618 1.00 18.28 176 ILE A O 1
ATOM 894 N N . GLU A 1 119 ? 36.614 20.306 20.778 1.00 18.38 177 GLU A N 1
ATOM 895 C CA . GLU A 1 119 ? 36.691 21.709 20.356 1.00 18.74 177 GLU A CA 1
ATOM 896 C C . GLU A 1 119 ? 36.850 22.587 21.590 1.00 18.96 177 GLU A C 1
ATOM 897 O O . GLU A 1 119 ? 37.605 23.554 21.570 1.00 20.19 177 GLU A O 1
ATOM 903 N N . ASP A 1 120 ? 36.196 22.216 22.696 1.00 18.43 178 ASP A N 1
ATOM 904 C CA . ASP A 1 120 ? 36.311 23.025 23.902 1.00 18.73 178 ASP A CA 1
ATOM 905 C C . ASP A 1 120 ? 37.685 22.915 24.573 1.00 18.81 178 ASP A C 1
ATOM 906 O O . ASP A 1 120 ? 38.186 23.887 25.134 1.00 19.50 178 ASP A O 1
ATOM 911 N N . VAL A 1 121 ? 38.279 21.727 24.507 1.00 18.61 179 VAL A N 1
ATOM 912 C CA . VAL A 1 121 ? 39.611 21.478 25.081 1.00 18.66 179 VAL A CA 1
ATOM 913 C C . VAL A 1 121 ? 40.654 22.386 24.423 1.00 19.15 179 VAL A C 1
ATOM 914 O O . VAL A 1 121 ? 41.511 22.969 25.096 1.00 19.17 179 VAL A O 1
ATOM 918 N N . LEU A 1 122 ? 40.538 22.540 23.113 1.00 19.69 180 LEU A N 1
ATOM 919 C CA . LEU A 1 122 ? 41.464 23.376 22.349 1.00 20.82 180 LEU A CA 1
ATOM 920 C C . LEU A 1 122 ? 41.443 24.864 22.712 1.00 21.99 180 LEU A C 1
ATOM 921 O O . LEU A 1 122 ? 42.423 25.563 22.482 1.00 22.71 180 LEU A O 1
ATOM 926 N N . GLU A 1 123 ? 40.344 25.348 23.270 1.00 22.36 181 GLU A N 1
ATOM 927 C CA . GLU A 1 123 ? 40.251 26.757 23.647 1.00 23.20 181 GLU A CA 1
ATOM 928 C C . GLU A 1 123 ? 40.869 27.019 25.015 1.00 23.20 181 GLU A C 1
ATOM 929 O O . GLU A 1 123 ? 41.015 28.179 25.425 1.00 24.73 181 GLU A O 1
ATOM 935 N N . GLN A 1 124 ? 41.241 25.945 25.716 1.00 23.02 182 GLN A N 1
ATOM 936 C CA . GLN A 1 124 ? 41.701 26.066 27.103 1.00 23.20 182 GLN A CA 1
ATOM 937 C C . GLN A 1 124 ? 43.130 25.597 27.333 1.00 23.47 182 GLN A C 1
ATOM 938 O O . GLN A 1 124 ? 43.805 26.056 28.276 1.00 24.55 182 GLN A O 1
ATOM 944 N N . ILE A 1 125 ? 43.599 24.698 26.473 1.00 23.20 183 ILE A N 1
ATOM 945 C CA . ILE A 1 125 ? 45.008 24.310 26.471 1.00 24.39 183 ILE A CA 1
ATOM 946 C C . ILE A 1 125 ? 45.627 24.376 25.072 1.00 24.43 183 ILE A C 1
ATOM 947 O O . ILE A 1 125 ? 44.965 24.100 24.063 1.00 25.12 183 ILE A O 1
ATOM 952 N N . ALA B 1 1 ? 58.296 21.210 12.300 1.00 30.71 59 ALA B N 1
ATOM 953 C CA . ALA B 1 1 ? 58.997 20.606 11.122 1.00 30.11 59 ALA B CA 1
ATOM 954 C C . ALA B 1 1 ? 58.625 21.321 9.820 1.00 29.42 59 ALA B C 1
ATOM 955 O O . ALA B 1 1 ? 58.823 20.783 8.717 1.00 30.36 59 ALA B O 1
ATOM 957 N N . ASP B 1 2 ? 58.113 22.546 9.962 1.00 28.11 60 ASP B N 1
ATOM 958 C CA . ASP B 1 2 ? 57.469 23.287 8.873 1.00 26.74 60 ASP B CA 1
ATOM 959 C C . ASP B 1 2 ? 56.430 22.422 8.139 1.00 24.12 60 ASP B C 1
ATOM 960 O O . ASP B 1 2 ? 56.415 22.363 6.895 1.00 24.85 60 ASP B O 1
ATOM 965 N N . LEU B 1 3 ? 55.583 21.744 8.910 1.00 21.26 61 LEU B N 1
ATOM 966 C CA A LEU B 1 3 ? 54.515 20.921 8.337 0.50 19.05 61 LEU B CA 1
ATOM 967 C CA B LEU B 1 3 ? 54.513 20.927 8.324 0.50 19.30 61 LEU B CA 1
ATOM 968 C C . LEU B 1 3 ? 53.473 21.797 7.625 1.00 17.70 61 LEU B C 1
ATOM 969 O O . LEU B 1 3 ? 53.114 22.878 8.113 1.00 16.50 61 LEU B O 1
ATOM 978 N N . GLN B 1 4 ? 53.012 21.328 6.473 1.00 15.16 62 GLN B N 1
ATOM 979 C CA . GLN B 1 4 ? 52.053 22.070 5.658 1.00 14.34 62 GLN B CA 1
ATOM 980 C C . GLN B 1 4 ? 50.819 21.245 5.401 1.00 12.82 62 GLN B C 1
ATOM 981 O O . GLN B 1 4 ? 50.795 20.044 5.654 1.00 12.49 62 GLN B O 1
ATOM 987 N N . VAL B 1 5 ? 49.773 21.902 4.914 1.00 11.74 63 VAL B N 1
ATOM 988 C CA . VAL B 1 5 ? 48.503 21.216 4.610 1.00 11.60 63 VAL B CA 1
ATOM 989 C C . VAL B 1 5 ? 48.677 19.953 3.750 1.00 11.98 63 VAL B C 1
ATOM 990 O O . VAL B 1 5 ? 48.081 18.900 4.041 1.00 11.45 63 VAL B O 1
ATOM 994 N N . ARG B 1 6 ? 49.474 20.051 2.690 1.00 11.36 64 ARG B N 1
ATOM 995 C CA . ARG B 1 6 ? 49.674 18.891 1.816 1.00 13.37 64 ARG B CA 1
ATOM 996 C C . ARG B 1 6 ? 50.201 17.662 2.568 1.00 13.09 64 ARG B C 1
ATOM 997 O O . ARG B 1 6 ? 49.976 16.519 2.138 1.00 13.74 64 ARG B O 1
ATOM 1005 N N . ASP B 1 7 ? 50.874 17.890 3.697 1.00 12.24 65 ASP B N 1
ATOM 1006 C CA . ASP B 1 7 ? 51.467 16.768 4.466 1.00 12.93 65 ASP B CA 1
ATOM 1007 C C . ASP B 1 7 ? 50.437 15.925 5.222 1.00 12.76 65 ASP B C 1
ATOM 1008 O O . ASP B 1 7 ? 50.764 14.834 5.681 1.00 14.54 65 ASP B O 1
ATOM 1013 N N . ILE B 1 8 ? 49.220 16.444 5.383 1.00 12.13 66 ILE B N 1
ATOM 1014 C CA . ILE B 1 8 ? 48.193 15.771 6.201 1.00 12.76 66 ILE B CA 1
ATOM 1015 C C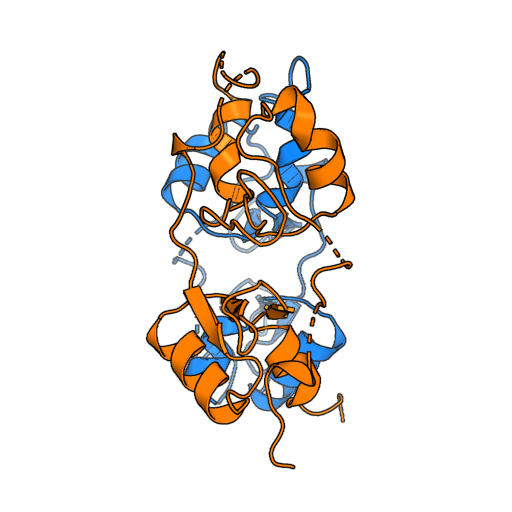 . ILE B 1 8 ? 46.837 15.656 5.498 1.00 12.39 66 ILE B C 1
ATOM 1016 O O . ILE B 1 8 ? 45.896 15.042 6.027 1.00 14.21 66 ILE B O 1
ATOM 1029 N N . VAL B 1 10 ? 43.678 14.767 2.947 1.00 10.25 68 VAL B N 1
ATOM 1030 C CA . VAL B 1 10 ? 43.070 13.677 2.200 1.00 11.34 68 VAL B CA 1
ATOM 1031 C C . VAL B 1 10 ? 43.146 14.092 0.736 1.00 11.70 68 VAL B C 1
ATOM 1032 O O . VAL B 1 10 ? 42.525 15.063 0.344 1.00 12.11 68 VAL B O 1
ATOM 1036 N N . PRO B 1 11 ? 43.905 13.349 -0.095 1.00 12.04 69 PRO B N 1
ATOM 1037 C CA . PRO B 1 11 ? 44.045 13.791 -1.484 1.00 12.83 69 PRO B CA 1
ATOM 1038 C C . PRO B 1 11 ? 42.734 13.704 -2.275 1.00 13.42 69 PRO B C 1
ATOM 1039 O O . PRO B 1 11 ? 41.852 12.870 -1.948 1.00 12.26 69 PRO B O 1
ATOM 1043 N N . ARG B 1 12 ? 42.625 14.543 -3.310 1.00 14.11 70 ARG B N 1
ATOM 1044 C CA . ARG B 1 12 ? 41.411 14.672 -4.152 1.00 15.32 70 ARG B CA 1
ATOM 1045 C C . ARG B 1 12 ? 40.806 13.319 -4.567 1.00 16.64 70 ARG B C 1
ATOM 1046 O O . ARG B 1 12 ? 39.584 13.114 -4.459 1.00 16.86 70 ARG B O 1
ATOM 1054 N N . SER B 1 13 ? 41.663 12.407 -5.031 1.00 18.53 71 SER B N 1
ATOM 1055 C CA . SER B 1 13 ? 41.227 11.070 -5.447 1.00 20.19 71 SER B CA 1
ATOM 1056 C C . SER B 1 13 ? 40.620 10.197 -4.328 1.00 20.57 71 SER B C 1
ATOM 1057 O O . SER B 1 13 ? 39.957 9.197 -4.613 1.00 22.51 71 SER B O 1
ATOM 1060 N N . GLN B 1 14 ? 40.806 10.595 -3.066 1.00 20.04 72 GLN B N 1
ATOM 1061 C CA . GLN B 1 14 ? 40.290 9.852 -1.919 1.00 19.86 72 GLN B CA 1
ATOM 1062 C C . GLN B 1 14 ? 39.148 10.590 -1.237 1.00 18.49 72 GLN B C 1
ATOM 1063 O O . GLN B 1 14 ? 38.624 10.128 -0.226 1.00 19.15 72 GLN B O 1
ATOM 1077 N N . ILE B 1 16 ? 35.445 11.786 -0.564 1.00 14.64 74 ILE B N 1
ATOM 1078 C CA . ILE B 1 16 ? 34.069 11.412 -0.862 1.00 14.69 74 ILE B CA 1
ATOM 1079 C C . ILE B 1 16 ? 33.284 12.692 -1.066 1.00 13.83 74 ILE B C 1
ATOM 1080 O O . ILE B 1 16 ? 33.159 13.521 -0.147 1.00 13.48 74 ILE B O 1
ATOM 1085 N N . SER B 1 17 ? 32.793 12.864 -2.290 1.00 14.31 75 SER B N 1
ATOM 1086 C CA A SER B 1 17 ? 32.040 14.050 -2.654 0.50 14.40 75 SER B CA 1
ATOM 1087 C CA B SER B 1 17 ? 32.034 14.050 -2.668 0.50 14.93 75 SER B CA 1
ATOM 1088 C C . SER B 1 17 ? 30.643 13.679 -3.163 1.00 15.11 75 SER B C 1
ATOM 1089 O O . SER B 1 17 ? 30.367 12.513 -3.457 1.00 16.95 75 SER B O 1
ATOM 1094 N N . ILE B 1 18 ? 29.790 14.681 -3.269 1.00 14.82 76 ILE B N 1
ATOM 1095 C CA . ILE B 1 18 ? 28.450 14.518 -3.817 1.00 16.06 76 ILE B CA 1
ATOM 1096 C C . ILE B 1 18 ? 28.362 15.404 -5.052 1.00 16.76 76 ILE B C 1
ATOM 1097 O O . ILE B 1 18 ? 28.880 16.513 -5.060 1.00 16.87 76 ILE B O 1
ATOM 1102 N N . LYS B 1 19 ? 27.707 14.910 -6.098 1.00 18.44 77 LYS B N 1
ATOM 1103 C CA . LYS B 1 19 ? 27.477 15.713 -7.297 1.00 19.95 77 LYS B CA 1
ATOM 1104 C C . LYS B 1 19 ? 26.234 16.553 -7.078 1.00 20.03 77 LYS B C 1
ATOM 1105 O O . LYS B 1 19 ? 25.252 16.084 -6.509 1.00 20.44 77 LYS B O 1
ATOM 1111 N N . ALA B 1 20 ? 26.266 17.802 -7.514 1.00 20.79 78 ALA B N 1
ATOM 1112 C CA . ALA B 1 20 ? 25.197 18.732 -7.195 1.00 21.30 78 ALA B CA 1
ATOM 1113 C C . ALA B 1 20 ? 23.902 18.412 -7.932 1.00 21.77 78 ALA B C 1
ATOM 1114 O O . ALA B 1 20 ? 22.855 18.927 -7.567 1.00 22.67 78 ALA B O 1
ATOM 1116 N N . THR B 1 21 ? 23.993 17.538 -8.929 1.00 22.10 79 THR B N 1
ATOM 1117 C CA . THR B 1 21 ? 22.819 17.116 -9.689 1.00 22.96 79 THR B CA 1
ATOM 1118 C C . THR B 1 21 ? 22.140 15.895 -9.071 1.00 22.48 79 THR B C 1
ATOM 1119 O O . THR B 1 21 ? 21.035 15.525 -9.496 1.00 23.35 79 THR B O 1
ATOM 1123 N N . GLN B 1 22 ? 22.793 15.264 -8.092 1.00 22.26 80 GLN B N 1
ATOM 1124 C CA . GLN B 1 22 ? 22.228 14.079 -7.433 1.00 22.07 80 GLN B CA 1
ATOM 1125 C C . GLN B 1 22 ? 21.163 14.437 -6.413 1.00 22.22 80 GLN B C 1
ATOM 1126 O O . GLN B 1 22 ? 21.305 15.385 -5.640 1.00 23.03 80 GLN B O 1
ATOM 1132 N N . THR B 1 23 ? 20.100 13.648 -6.395 1.00 21.37 81 THR B N 1
ATOM 1133 C CA . THR B 1 23 ? 19.101 13.736 -5.343 1.00 21.24 81 THR B CA 1
ATOM 1134 C C . THR B 1 23 ? 19.596 12.948 -4.122 1.00 20.20 81 THR B C 1
ATOM 1135 O O . THR B 1 23 ? 20.443 12.056 -4.252 1.00 20.02 81 THR B O 1
ATOM 1139 N N . PRO B 1 24 ? 19.052 13.257 -2.927 1.00 20.54 82 PRO B N 1
ATOM 1140 C CA . PRO B 1 24 ? 19.359 12.443 -1.757 1.00 20.37 82 PRO B CA 1
ATOM 1141 C C . PRO B 1 24 ? 19.121 10.957 -1.980 1.00 19.78 82 PRO B C 1
ATOM 1142 O O . PRO B 1 24 ? 19.926 10.138 -1.555 1.00 19.50 82 PRO B O 1
ATOM 1146 N N . ARG B 1 25 ? 18.053 10.595 -2.688 1.00 19.62 83 ARG B N 1
ATOM 1147 C CA . ARG B 1 25 ? 17.845 9.195 -3.006 1.00 19.56 83 ARG B CA 1
ATOM 1148 C C . ARG B 1 25 ? 19.047 8.602 -3.752 1.00 19.43 83 ARG B C 1
ATOM 1149 O O . ARG B 1 25 ? 19.416 7.453 -3.548 1.00 20.25 83 ARG B O 1
ATOM 1157 N N . GLU B 1 26 ? 19.673 9.413 -4.606 1.00 19.04 84 GLU B N 1
ATOM 1158 C CA . GLU B 1 26 ? 20.825 8.970 -5.400 1.00 19.44 84 GLU B CA 1
ATOM 1159 C C . GLU B 1 26 ? 22.141 8.962 -4.619 1.00 19.02 84 GLU B C 1
ATOM 1160 O O . GLU B 1 26 ? 22.941 8.030 -4.759 1.00 19.02 84 GLU B O 1
ATOM 1166 N N . PHE B 1 27 ? 22.360 9.983 -3.789 1.00 18.42 85 PHE B N 1
ATOM 1167 C CA . PHE B 1 27 ? 23.644 10.074 -3.082 1.00 18.27 85 PHE B CA 1
ATOM 1168 C C . PHE B 1 27 ? 23.688 9.467 -1.699 1.00 18.11 85 PHE B C 1
ATOM 1169 O O . PHE B 1 27 ? 24.770 9.169 -1.192 1.00 18.34 85 PHE B O 1
ATOM 1177 N N . LEU B 1 28 ? 22.529 9.260 -1.085 1.00 17.47 86 LEU B N 1
ATOM 1178 C CA . LEU B 1 28 ? 22.531 8.778 0.293 1.00 17.90 86 LEU B CA 1
ATOM 1179 C C . LEU B 1 28 ? 23.265 7.459 0.520 1.00 18.40 86 LEU B C 1
ATOM 1180 O O . LEU B 1 28 ? 23.943 7.317 1.532 1.00 18.17 86 LEU B O 1
ATOM 1185 N N . PRO B 1 29 ? 23.134 6.482 -0.406 1.00 18.82 87 PRO B N 1
ATOM 1186 C CA . PRO B 1 29 ? 23.866 5.245 -0.157 1.00 18.78 87 PRO B CA 1
ATOM 1187 C C . PRO B 1 29 ? 25.380 5.445 0.034 1.00 18.46 87 PRO B C 1
ATOM 1188 O O . PRO B 1 29 ? 25.946 4.889 0.968 1.00 18.58 87 PRO B O 1
ATOM 1192 N N . ALA B 1 30 ? 26.012 6.250 -0.824 1.00 18.85 88 ALA B N 1
ATOM 1193 C CA . ALA B 1 30 ? 27.462 6.519 -0.718 1.00 18.55 88 ALA B CA 1
ATOM 1194 C C . ALA B 1 30 ? 27.796 7.278 0.554 1.00 18.30 88 ALA B C 1
ATOM 1195 O O . ALA B 1 30 ? 28.797 7.001 1.211 1.00 18.86 88 ALA B O 1
ATOM 1197 N N . VAL B 1 31 ? 26.939 8.234 0.879 1.00 17.43 89 VAL B N 1
ATOM 1198 C CA . VAL B 1 31 ? 27.094 9.091 2.057 1.00 17.08 89 VAL B CA 1
ATOM 1199 C C . VAL B 1 31 ? 26.984 8.277 3.352 1.00 16.71 89 VAL B C 1
ATOM 1200 O O . VAL B 1 31 ? 27.819 8.393 4.259 1.00 17.00 89 VAL B O 1
ATOM 1204 N N . ILE B 1 32 ? 25.977 7.419 3.427 1.00 16.14 90 ILE B N 1
ATOM 1205 C CA . ILE B 1 32 ? 25.814 6.552 4.582 1.00 16.56 90 ILE B CA 1
ATOM 1206 C C . ILE B 1 32 ? 27.020 5.607 4.767 1.00 17.22 90 ILE B C 1
ATOM 1207 O O . ILE B 1 32 ? 27.539 5.461 5.882 1.00 18.11 90 ILE B O 1
ATOM 1212 N N . ASP B 1 33 ? 27.492 5.013 3.673 1.00 17.23 91 ASP B N 1
ATOM 1213 C CA . ASP B 1 33 ? 28.614 4.104 3.740 1.00 18.26 91 ASP B CA 1
ATOM 1214 C C . ASP B 1 33 ? 29.900 4.778 4.212 1.00 17.70 91 ASP B C 1
ATOM 1215 O O . ASP B 1 33 ? 30.621 4.243 5.065 1.00 18.66 91 ASP B O 1
ATOM 1220 N N . ALA B 1 34 ? 30.166 5.963 3.669 1.00 16.39 92 ALA B N 1
ATOM 1221 C CA . ALA B 1 34 ? 31.376 6.720 3.996 1.00 16.13 92 ALA B CA 1
ATOM 1222 C C . ALA B 1 34 ? 31.339 7.234 5.417 1.00 15.92 92 ALA B C 1
ATOM 1223 O O . ALA B 1 34 ? 32.374 7.320 6.075 1.00 16.48 92 ALA B O 1
ATOM 1225 N N . ALA B 1 35 ? 30.144 7.618 5.863 1.00 14.47 93 ALA B N 1
ATOM 1226 C CA . ALA B 1 35 ? 29.907 7.969 7.262 1.00 14.40 93 ALA B CA 1
ATOM 1227 C C . ALA B 1 35 ? 30.689 9.191 7.754 1.00 14.06 93 ALA B C 1
ATOM 1228 O O . ALA B 1 35 ? 31.103 9.259 8.918 1.00 14.82 93 ALA B O 1
ATOM 1230 N N . HIS B 1 36 ? 30.875 10.154 6.864 1.00 13.07 94 HIS B N 1
ATOM 1231 C CA . HIS B 1 36 ? 31.509 11.436 7.252 1.00 12.42 94 HIS B CA 1
ATOM 1232 C C . HIS B 1 36 ? 30.493 12.483 7.696 1.00 12.92 94 HIS B C 1
ATOM 1233 O O . HIS B 1 36 ? 29.293 12.387 7.408 1.00 12.06 94 HIS B O 1
ATOM 1240 N N . SER B 1 37 ? 30.985 13.499 8.393 1.00 12.48 95 SER B N 1
ATOM 1241 C CA . SER B 1 37 ? 30.114 14.576 8.824 1.00 11.87 95 SER B CA 1
ATOM 1242 C C . SER B 1 37 ? 29.875 15.589 7.716 1.00 11.49 95 SER B C 1
ATOM 1243 O O . SER B 1 37 ? 28.837 16.267 7.712 1.00 11.21 95 SER B O 1
ATOM 1246 N N . ARG B 1 38 ? 30.842 15.725 6.811 1.00 11.32 96 ARG B N 1
ATOM 1247 C CA . ARG B 1 38 ? 30.826 16.804 5.811 1.00 10.88 96 ARG B CA 1
ATOM 1248 C C . ARG B 1 38 ? 31.331 16.307 4.457 1.00 10.89 96 ARG B C 1
ATOM 1249 O O . ARG B 1 38 ? 32.300 15.538 4.405 1.00 11.06 96 ARG B O 1
ATOM 1257 N N . TYR B 1 39 ? 30.692 16.770 3.378 1.00 10.63 97 TYR B N 1
ATOM 1258 C CA . TYR B 1 39 ? 31.037 16.329 2.018 1.00 10.40 97 TYR B CA 1
ATOM 1259 C C . TYR B 1 39 ? 31.191 17.503 1.079 1.00 11.66 97 TYR B C 1
ATOM 1260 O O . TYR B 1 39 ? 30.283 18.301 0.982 1.00 11.42 97 TYR B O 1
ATOM 1269 N N . PRO B 1 40 ? 32.314 17.583 0.337 1.00 12.09 98 PRO B N 1
ATOM 1270 C CA . PRO B 1 40 ? 32.356 18.583 -0.740 1.00 12.37 98 PRO B CA 1
ATOM 1271 C C . PRO B 1 40 ? 31.273 18.255 -1.768 1.00 12.19 98 PRO B C 1
ATOM 1272 O O . PRO B 1 40 ? 31.014 17.082 -2.060 1.00 12.03 98 PRO B O 1
ATOM 1276 N N . VAL B 1 41 ? 30.620 19.283 -2.278 1.00 12.11 99 VAL B N 1
ATOM 1277 C CA . VAL B 1 41 ? 29.640 19.120 -3.338 1.00 13.45 99 VAL B CA 1
ATOM 1278 C C . VAL B 1 41 ? 30.248 19.710 -4.590 1.00 13.47 99 VAL B C 1
ATOM 1279 O O . VAL B 1 41 ? 30.729 20.852 -4.576 1.00 13.61 99 VAL B O 1
ATOM 1283 N N . ILE B 1 42 ? 30.217 18.932 -5.664 1.00 13.92 100 ILE B N 1
ATOM 1284 C CA . ILE B 1 42 ? 30.916 19.310 -6.893 1.00 15.30 100 ILE B CA 1
ATOM 1285 C C . ILE B 1 42 ? 29.953 19.522 -8.062 1.00 15.73 100 ILE B C 1
ATOM 1286 O O . ILE B 1 42 ? 28.890 18.898 -8.137 1.00 16.49 100 ILE B O 1
ATOM 1291 N N . GLY B 1 43 ? 30.341 20.412 -8.963 1.00 16.50 101 GLY B N 1
ATOM 1292 C CA . GLY B 1 43 ? 29.545 20.728 -10.154 1.00 18.08 101 GLY B CA 1
ATOM 1293 C C . GLY B 1 43 ? 30.040 19.907 -11.322 1.00 19.76 101 GLY B C 1
ATOM 1294 O O . GLY B 1 43 ? 29.743 18.714 -11.429 1.00 21.20 101 GLY B O 1
ATOM 1295 N N . GLU B 1 44 ? 30.824 20.545 -12.185 1.00 19.99 102 GLU B N 1
ATOM 1296 C CA . GLU B 1 44 ? 31.219 19.975 -13.470 1.00 21.16 102 GLU B CA 1
ATOM 1297 C C . GLU B 1 44 ? 32.334 18.949 -13.390 1.00 21.33 102 GLU B C 1
ATOM 1298 O O . GLU B 1 44 ? 32.491 18.124 -14.292 1.00 22.35 102 GLU B O 1
ATOM 1300 N N . SER B 1 45 ? 33.118 19.020 -12.317 1.00 20.47 103 SER B N 1
ATOM 1301 C CA . SER B 1 45 ? 34.247 18.143 -12.099 1.00 19.89 103 SER B CA 1
ATOM 1302 C C . SER B 1 45 ? 34.614 18.213 -10.614 1.00 18.95 103 SER B C 1
ATOM 1303 O O . SER B 1 45 ? 34.064 19.039 -9.877 1.00 17.79 103 SER B O 1
ATOM 1306 N N . HIS B 1 46 ? 35.561 17.374 -10.190 1.00 19.05 104 HIS B N 1
ATOM 1307 C CA . HIS B 1 46 ? 36.082 17.418 -8.820 1.00 18.98 104 HIS B CA 1
ATOM 1308 C C . HIS B 1 46 ? 36.810 18.715 -8.488 1.00 17.76 104 HIS B C 1
ATOM 1309 O O . HIS B 1 46 ? 36.991 19.048 -7.307 1.00 17.85 104 HIS B O 1
ATOM 1316 N N . ASP B 1 47 ? 37.216 19.454 -9.515 1.00 16.85 105 ASP B N 1
ATOM 1317 C CA . ASP B 1 47 ? 37.820 20.767 -9.317 1.00 16.39 105 ASP B CA 1
ATOM 1318 C C . ASP B 1 47 ? 36.785 21.872 -9.054 1.00 16.41 105 ASP B C 1
ATOM 1319 O O . ASP B 1 47 ? 37.093 22.911 -8.470 1.00 18.06 105 ASP B O 1
ATOM 1324 N N . ASP B 1 48 ? 35.538 21.610 -9.401 1.00 15.23 106 ASP B N 1
ATOM 1325 C CA . ASP B 1 48 ? 34.485 22.618 -9.338 1.00 14.82 106 ASP B CA 1
ATOM 1326 C C . ASP B 1 48 ? 33.693 22.421 -8.034 1.00 14.18 106 ASP B C 1
ATOM 1327 O O . ASP B 1 48 ? 32.563 21.940 -8.042 1.00 15.04 106 ASP B O 1
ATOM 1332 N N . VAL B 1 49 ? 34.307 22.731 -6.900 1.00 13.12 107 VAL B N 1
ATOM 1333 C CA . VAL B 1 49 ? 33.611 22.615 -5.605 1.00 12.73 107 VAL B CA 1
ATOM 1334 C C . VAL B 1 49 ? 32.652 23.801 -5.427 1.00 12.95 107 VAL B C 1
ATOM 1335 O O . VAL B 1 49 ? 33.052 24.960 -5.508 1.00 13.42 107 VAL B O 1
ATOM 1339 N N . LEU B 1 50 ? 31.372 23.496 -5.257 1.00 12.67 108 LEU B N 1
ATOM 1340 C CA . LEU B 1 50 ? 30.335 24.526 -5.113 1.00 13.35 108 LEU B CA 1
ATOM 1341 C C . LEU B 1 50 ? 30.185 24.965 -3.663 1.00 13.92 108 LEU B C 1
ATOM 1342 O O . LEU B 1 50 ? 29.772 26.103 -3.386 1.00 15.14 108 LEU B O 1
ATOM 1347 N N . GLY B 1 51 ? 30.511 24.053 -2.742 1.00 13.60 109 GLY B N 1
ATOM 1348 C CA . GLY B 1 51 ? 30.289 24.251 -1.319 1.00 13.59 109 GLY B CA 1
ATOM 1349 C C . GLY B 1 51 ? 30.373 22.913 -0.617 1.00 13.09 109 GLY B C 1
ATOM 1350 O O . GLY B 1 51 ? 30.890 21.941 -1.162 1.00 12.19 109 GLY B O 1
ATOM 1351 N N . VAL B 1 52 ? 29.866 22.870 0.606 1.00 13.03 110 VAL B N 1
ATOM 1352 C CA A VAL B 1 52 ? 29.952 21.679 1.453 0.50 13.27 110 VAL B CA 1
ATOM 1353 C CA B VAL B 1 52 ? 29.928 21.647 1.400 0.50 13.45 110 VAL B CA 1
ATOM 1354 C C . VAL B 1 52 ? 28.559 21.314 1.950 1.00 13.57 110 VAL B C 1
ATOM 1355 O O . VAL B 1 52 ? 27.781 22.205 2.288 1.00 14.08 110 VAL B O 1
ATOM 1362 N N . LEU B 1 53 ? 28.268 20.017 2.007 1.00 13.23 111 LEU B N 1
ATOM 1363 C CA . LEU B 1 53 ? 27.023 19.515 2.585 1.00 13.96 111 LEU B CA 1
ATOM 1364 C C . LEU B 1 53 ? 27.331 18.924 3.945 1.00 13.07 111 LEU B C 1
ATOM 1365 O O . LEU B 1 53 ? 28.222 18.085 4.058 1.00 12.33 111 LEU B O 1
ATOM 1370 N N . LEU B 1 54 ? 26.619 19.387 4.973 1.00 13.53 112 LEU B N 1
ATOM 1371 C CA . LEU B 1 54 ? 26.700 18.787 6.303 1.00 13.94 112 LEU B CA 1
ATOM 1372 C C . LEU B 1 54 ? 25.680 17.690 6.414 1.00 13.45 112 LEU B C 1
ATOM 1373 O O . LEU B 1 54 ? 24.497 17.935 6.188 1.00 13.65 112 LEU B O 1
ATOM 1378 N N . ALA B 1 55 ? 26.119 16.496 6.800 1.00 13.36 113 ALA B N 1
ATOM 1379 C CA . ALA B 1 55 ? 25.198 15.374 6.991 1.00 13.76 113 ALA B CA 1
ATOM 1380 C C . ALA B 1 55 ? 24.013 15.774 7.867 1.00 14.01 113 ALA B C 1
ATOM 1381 O O . ALA B 1 55 ? 22.858 15.409 7.567 1.00 14.69 113 ALA B O 1
ATOM 1383 N N . LYS B 1 56 ? 24.272 16.552 8.919 1.00 14.53 114 LYS B N 1
ATOM 1384 C CA . LYS B 1 56 ? 23.222 16.875 9.884 1.00 15.45 114 LYS B CA 1
ATOM 1385 C C . LYS B 1 56 ? 22.107 17.743 9.254 1.00 15.39 114 LYS B C 1
ATOM 1386 O O . LYS B 1 56 ? 20.972 17.798 9.774 1.00 16.42 114 LYS B O 1
ATOM 1392 N N . ASP B 1 57 ? 22.403 18.387 8.123 1.00 15.54 115 ASP B N 1
ATOM 1393 C CA . ASP B 1 57 ? 21.394 19.215 7.467 1.00 15.86 115 ASP B CA 1
ATOM 1394 C C . ASP B 1 57 ? 20.380 18.394 6.674 1.00 16.28 115 ASP B C 1
ATOM 1395 O O . ASP B 1 57 ? 19.389 18.940 6.182 1.00 17.38 115 ASP B O 1
ATOM 1400 N N . LEU B 1 58 ? 20.623 17.089 6.552 1.00 15.73 116 LEU B N 1
ATOM 1401 C CA . LEU B 1 58 ? 19.685 16.184 5.866 1.00 15.10 116 LEU B CA 1
ATOM 1402 C C . LEU B 1 58 ? 18.603 15.644 6.795 1.00 15.34 116 LEU B C 1
ATOM 1403 O O . LEU B 1 58 ? 17.640 15.006 6.323 1.00 15.72 116 LEU B O 1
ATOM 1408 N N . LEU B 1 59 ? 18.731 15.917 8.100 1.00 14.89 117 LEU B N 1
ATOM 1409 C CA . LEU B 1 59 ? 17.791 15.342 9.076 1.00 15.29 117 LEU B CA 1
ATOM 1410 C C . LEU B 1 59 ? 16.300 15.656 8.803 1.00 15.20 117 LEU B C 1
ATOM 1411 O O . LEU B 1 59 ? 15.462 14.810 9.054 1.00 14.53 117 LEU B O 1
ATOM 1416 N N . PRO B 1 60 ? 15.972 16.856 8.295 1.00 15.46 118 PRO B N 1
ATOM 1417 C CA . PRO B 1 60 ? 14.541 17.116 8.070 1.00 16.07 118 PRO B CA 1
ATOM 1418 C C . PRO B 1 60 ? 13.867 16.150 7.080 1.00 16.96 118 PRO B C 1
ATOM 1419 O O . PRO B 1 60 ? 12.642 16.002 7.116 1.00 17.48 118 PRO B O 1
ATOM 1423 N N . LEU B 1 61 ? 14.643 15.495 6.216 1.00 16.17 119 LEU B N 1
ATOM 1424 C CA . LEU B 1 61 ? 14.095 14.538 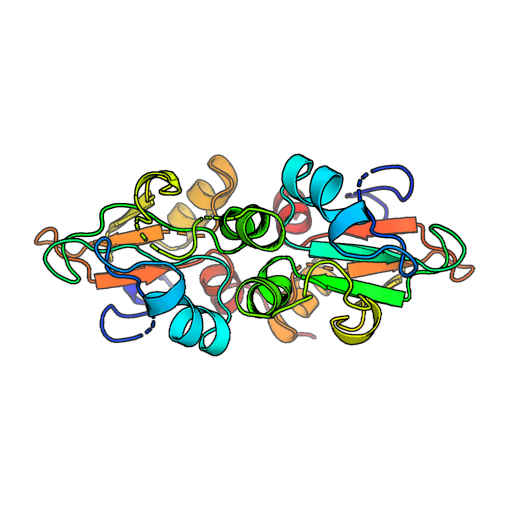5.248 1.00 16.44 119 LEU B CA 1
ATOM 1425 C C . LEU B 1 61 ? 13.519 13.280 5.891 1.00 16.40 119 LEU B C 1
ATOM 1426 O O . LEU B 1 61 ? 12.778 12.532 5.240 1.00 17.19 119 LEU B O 1
ATOM 1431 N N . ILE B 1 62 ? 13.859 13.040 7.155 1.00 15.74 120 ILE B N 1
ATOM 1432 C CA . ILE B 1 62 ? 13.277 11.935 7.900 1.00 15.81 120 ILE B CA 1
ATOM 1433 C C . ILE B 1 62 ? 11.772 12.161 8.070 1.00 16.45 120 ILE B C 1
ATOM 1434 O O . ILE B 1 62 ? 10.986 11.207 8.035 1.00 17.73 120 ILE B O 1
ATOM 1439 N N . LEU B 1 63 ? 11.376 13.423 8.231 1.00 16.49 121 LEU B N 1
ATOM 1440 C CA . LEU B 1 63 ? 9.969 13.727 8.510 1.00 17.47 121 LEU B CA 1
ATOM 1441 C C . LEU B 1 63 ? 9.215 14.275 7.315 1.00 18.13 121 LEU B C 1
ATOM 1442 O O . LEU B 1 63 ? 7.962 14.198 7.263 1.00 18.79 121 LEU B O 1
ATOM 1447 N N . LYS B 1 64 ? 9.944 14.841 6.358 1.00 18.91 122 LYS B N 1
ATOM 1448 C CA . LYS B 1 64 ? 9.292 15.526 5.244 1.00 20.36 122 LYS B CA 1
ATOM 1449 C C . LYS B 1 64 ? 8.909 14.579 4.100 1.00 21.81 122 LYS B C 1
ATOM 1450 O O . LYS B 1 64 ? 9.378 13.435 4.029 1.00 22.77 122 LYS B O 1
ATOM 1456 N N . ALA B 1 65 ? 8.017 15.048 3.228 1.00 23.13 123 ALA B N 1
ATOM 1457 C CA . ALA B 1 65 ? 7.559 14.274 2.076 1.00 24.67 123 ALA B CA 1
ATOM 1458 C C . ALA B 1 65 ? 8.679 14.033 1.059 1.00 25.37 123 ALA B C 1
ATOM 1459 O O . ALA B 1 65 ? 9.363 14.968 0.626 1.00 27.87 123 ALA B O 1
ATOM 1461 N N . GLY B 1 67 ? 11.050 14.976 -1.322 1.00 28.84 125 GLY B N 1
ATOM 1462 C CA . GLY B 1 67 ? 12.174 15.674 -0.690 1.00 27.44 125 GLY B CA 1
ATOM 1463 C C . GLY B 1 67 ? 13.482 14.985 -0.992 1.00 26.91 125 GLY B C 1
ATOM 1464 O O . GLY B 1 67 ? 14.509 15.642 -1.240 1.00 28.33 125 GLY B O 1
ATOM 1465 N N . ASP B 1 68 ? 13.444 13.654 -0.992 1.00 26.26 126 ASP B N 1
ATOM 1466 C CA . ASP B 1 68 ? 14.614 12.866 -1.336 1.00 25.26 126 ASP B CA 1
ATOM 1467 C C . ASP B 1 68 ? 14.873 12.821 -2.842 1.00 24.82 126 ASP B C 1
ATOM 1468 O O . ASP B 1 68 ? 15.815 12.154 -3.277 1.00 25.51 126 ASP B O 1
ATOM 1473 N N . SER B 1 69 ? 14.026 13.501 -3.627 1.00 25.26 127 SER B N 1
ATOM 1474 C CA . SER B 1 69 ? 14.226 13.613 -5.075 1.00 25.57 127 SER B CA 1
ATOM 1475 C C . SER B 1 69 ? 14.250 15.065 -5.550 1.00 26.03 127 SER B C 1
ATOM 1476 O O . SER B 1 69 ? 14.907 15.908 -4.951 1.00 27.78 127 SER B O 1
ATOM 1479 N N . ASP B 1 71 ? 17.207 17.884 -5.167 1.00 28.63 129 ASP B N 1
ATOM 1480 C CA . ASP B 1 71 ? 18.214 18.917 -5.441 1.00 28.07 129 ASP B CA 1
ATOM 1481 C C . ASP B 1 71 ? 18.905 19.408 -4.163 1.00 27.50 129 ASP B C 1
ATOM 1482 O O . ASP B 1 71 ? 18.269 20.017 -3.291 1.00 28.38 129 ASP B O 1
ATOM 1487 N N . VAL B 1 72 ? 20.216 19.176 -4.101 1.00 26.44 130 VAL B N 1
ATOM 1488 C CA . VAL B 1 72 ? 21.043 19.385 -2.902 1.00 25.82 130 VAL B CA 1
ATOM 1489 C C . VAL B 1 72 ? 21.416 20.839 -2.634 1.00 25.23 130 VAL B C 1
ATOM 1490 O O . VAL B 1 72 ? 21.748 21.201 -1.504 1.00 26.27 130 VAL B O 1
ATOM 1494 N N . LYS B 1 73 ? 21.376 21.656 -3.684 1.00 24.81 131 LYS B N 1
ATOM 1495 C CA . LYS B 1 73 ? 21.991 22.988 -3.668 1.00 24.39 131 LYS B CA 1
ATOM 1496 C C . LYS B 1 73 ? 21.482 23.916 -2.547 1.00 23.95 131 LYS B C 1
ATOM 1497 O O . LYS B 1 73 ? 22.254 24.705 -2.015 1.00 25.14 131 LYS B O 1
ATOM 1503 N N . LYS B 1 74 ? 20.209 23.792 -2.166 1.00 23.53 132 LYS B N 1
ATOM 1504 C CA . LYS B 1 74 ? 19.634 24.604 -1.077 1.00 23.36 132 LYS B CA 1
ATOM 1505 C C . LYS B 1 74 ? 20.277 24.399 0.306 1.00 23.20 132 LYS B C 1
ATOM 1506 O O . LYS B 1 74 ? 20.191 25.280 1.180 1.00 24.43 132 LYS B O 1
ATOM 1508 N N . LEU B 1 75 ? 20.911 23.240 0.492 1.00 22.20 133 LEU B N 1
ATOM 1509 C CA . LEU B 1 75 ? 21.545 22.870 1.770 1.00 21.44 133 LEU B CA 1
ATOM 1510 C C . LEU B 1 75 ? 23.010 23.298 1.843 1.00 20.67 133 LEU B C 1
ATOM 1511 O O . LEU B 1 75 ? 23.629 23.264 2.911 1.00 21.44 133 LEU B O 1
ATOM 1516 N N . LEU B 1 76 ? 23.542 23.722 0.702 1.00 20.41 134 LEU B N 1
ATOM 1517 C CA . LEU B 1 76 ? 24.956 24.047 0.555 1.00 20.56 134 LEU B CA 1
ATOM 1518 C C . LEU B 1 76 ? 25.440 25.111 1.531 1.00 19.58 134 LEU B C 1
ATOM 1519 O O . LEU B 1 76 ? 24.823 26.177 1.661 1.00 20.36 134 LEU B O 1
ATOM 1524 N N . ARG B 1 77 ? 26.545 24.807 2.208 1.00 18.03 135 ARG B N 1
ATOM 1525 C CA . ARG B 1 77 ? 27.274 25.788 2.996 1.00 17.29 135 ARG B CA 1
ATOM 1526 C C . ARG B 1 77 ? 28.502 26.202 2.186 1.00 15.64 135 ARG B C 1
ATOM 1527 O O . ARG B 1 77 ? 29.064 25.394 1.446 1.00 15.02 135 ARG B O 1
ATOM 1535 N N . PRO B 1 78 ? 28.969 27.440 2.359 1.00 14.14 136 PRO B N 1
ATOM 1536 C CA . PRO B 1 78 ? 30.183 27.848 1.657 1.00 14.06 136 PRO B CA 1
ATOM 1537 C C . PRO B 1 78 ? 31.375 27.028 2.140 1.00 13.31 136 PRO B C 1
ATOM 1538 O O . PRO B 1 78 ? 31.471 26.703 3.338 1.00 15.02 136 PRO B O 1
ATOM 1542 N N . ALA B 1 79 ? 32.245 26.659 1.208 1.00 12.89 137 ALA B N 1
ATOM 1543 C CA . ALA B 1 79 ? 33.504 26.006 1.563 1.00 12.01 137 ALA B CA 1
ATOM 1544 C C . ALA B 1 79 ? 34.532 27.015 2.022 1.00 12.46 137 ALA B C 1
ATOM 1545 O O . ALA B 1 79 ? 34.480 28.189 1.670 1.00 13.19 137 ALA B O 1
ATOM 1547 N N . THR B 1 80 ? 35.483 26.539 2.808 1.00 11.40 138 THR B N 1
ATOM 1548 C CA . THR B 1 80 ? 36.652 27.311 3.175 1.00 12.35 138 THR B CA 1
ATOM 1549 C C . THR B 1 80 ? 37.782 26.730 2.354 1.00 12.14 138 THR B C 1
ATOM 1550 O O . THR B 1 80 ? 38.001 25.524 2.382 1.00 12.89 138 THR B O 1
ATOM 1554 N N . PHE B 1 81 ? 38.506 27.581 1.645 1.00 11.33 139 PHE B N 1
ATOM 1555 C CA . PHE B 1 81 ? 39.609 27.101 0.793 1.00 11.17 139 PHE B CA 1
ATOM 1556 C C . PHE B 1 81 ? 40.958 27.489 1.373 1.00 12.03 139 PHE B C 1
ATOM 1557 O O . PHE B 1 81 ? 41.124 28.615 1.857 1.00 13.45 139 PHE B O 1
ATOM 1565 N N . VAL B 1 82 ? 41.929 26.578 1.304 1.00 11.20 140 VAL B N 1
ATOM 1566 C CA . VAL B 1 82 ? 43.305 26.912 1.741 1.00 11.62 140 VAL B CA 1
ATOM 1567 C C . VAL B 1 82 ? 44.303 26.370 0.732 1.00 12.31 140 VAL B C 1
ATOM 1568 O O . VAL B 1 82 ? 44.032 25.367 0.089 1.00 12.23 140 VAL B O 1
ATOM 1572 N N . PRO B 1 83 ? 45.461 27.025 0.584 1.00 12.07 141 PRO B N 1
ATOM 1573 C CA . PRO B 1 83 ? 46.458 26.443 -0.314 1.00 13.08 141 PRO B CA 1
ATOM 1574 C C . PRO B 1 83 ? 47.176 25.237 0.296 1.00 13.18 141 PRO B C 1
ATOM 1575 O O . PRO B 1 83 ? 47.254 25.101 1.526 1.00 13.29 141 PRO B O 1
ATOM 1579 N N . GLU B 1 84 ? 47.684 24.359 -0.579 1.00 14.05 142 GLU B N 1
ATOM 1580 C CA . GLU B 1 84 ? 48.512 23.208 -0.185 1.00 14.94 142 GLU B CA 1
ATOM 1581 C C . GLU B 1 84 ? 49.683 23.583 0.711 1.00 14.39 142 GLU B C 1
ATOM 1582 O O . GLU B 1 84 ? 50.124 22.799 1.552 1.00 13.04 142 GLU B O 1
ATOM 1588 N N . SER B 1 85 ? 50.216 24.772 0.477 1.00 14.03 143 SER B N 1
ATOM 1589 C CA . SER B 1 85 ? 51.420 25.201 1.132 1.00 14.74 143 SER B CA 1
ATOM 1590 C C . SER B 1 85 ? 51.204 25.872 2.491 1.00 14.01 143 SER B C 1
ATOM 1591 O O . SER B 1 85 ? 52.171 26.197 3.170 1.00 14.30 143 SER B O 1
ATOM 1594 N N . LYS B 1 86 ? 49.948 26.091 2.896 1.00 13.96 144 LYS B N 1
ATOM 1595 C CA . LYS B 1 86 ? 49.699 26.719 4.200 1.00 14.16 144 LYS B CA 1
ATOM 1596 C C . LYS B 1 86 ? 50.298 25.868 5.311 1.00 14.14 144 LYS B C 1
ATOM 1597 O O . LYS B 1 86 ? 50.144 24.634 5.320 1.00 13.35 144 LYS B O 1
ATOM 1603 N N . ARG B 1 87 ? 51.003 26.520 6.234 1.00 13.42 145 ARG B N 1
ATOM 1604 C CA . ARG B 1 87 ? 51.567 25.822 7.385 1.00 14.46 145 ARG B CA 1
ATOM 1605 C C . ARG B 1 87 ? 50.485 25.382 8.367 1.00 13.94 145 ARG B C 1
ATOM 1606 O O . ARG B 1 87 ? 49.496 26.067 8.536 1.00 13.18 145 ARG B O 1
ATOM 1614 N N . LEU B 1 88 ? 50.691 24.244 9.028 1.00 13.99 146 LEU B N 1
ATOM 1615 C CA . LEU B 1 88 ? 49.683 23.723 9.959 1.00 14.44 146 LEU B CA 1
ATOM 1616 C C . LEU B 1 88 ? 49.377 24.630 11.147 1.00 15.22 146 LEU B C 1
ATOM 1617 O O . LEU B 1 88 ? 48.245 24.667 11.597 1.00 15.34 146 LEU B O 1
ATOM 1622 N N . ASN B 1 89 ? 50.379 25.344 11.658 1.00 15.73 147 ASN B N 1
ATOM 1623 C CA . ASN B 1 89 ? 50.136 26.245 12.784 1.00 16.68 147 ASN B CA 1
ATOM 1624 C C . ASN B 1 89 ? 49.162 27.357 12.399 1.00 15.98 147 ASN B C 1
ATOM 1625 O O . ASN B 1 89 ? 48.308 27.740 13.189 1.00 16.33 147 ASN B O 1
ATOM 1630 N N . VAL B 1 90 ? 49.269 27.828 11.160 1.00 14.58 148 VAL B N 1
ATOM 1631 C CA . VAL B 1 90 ? 48.374 28.870 10.657 1.00 13.32 148 VAL B CA 1
ATOM 1632 C C . VAL B 1 90 ? 46.984 28.260 10.442 1.00 12.75 148 VAL B C 1
ATOM 1633 O O . VAL B 1 90 ? 45.971 28.830 10.834 1.00 12.84 148 VAL B O 1
ATOM 1637 N N . LEU B 1 91 ? 46.939 27.083 9.832 1.00 12.00 149 LEU B N 1
ATOM 1638 C CA . LEU B 1 91 ? 45.663 26.435 9.595 1.00 10.93 149 LEU B CA 1
ATOM 1639 C C . LEU B 1 91 ? 44.885 26.225 10.918 1.00 11.85 149 LEU B C 1
ATOM 1640 O O . LEU B 1 91 ? 43.682 26.425 10.971 1.00 11.37 149 LEU B O 1
ATOM 1645 N N . LEU B 1 92 ? 45.582 25.794 11.967 1.00 12.31 150 LEU B N 1
ATOM 1646 C CA . LEU B 1 92 ? 44.944 25.533 13.242 1.00 12.41 150 LEU B CA 1
ATOM 1647 C C . LEU B 1 92 ? 44.339 26.833 13.797 1.00 13.31 150 LEU B C 1
ATOM 1648 O O . LEU B 1 92 ? 43.214 26.817 14.290 1.00 13.77 150 LEU B O 1
ATOM 1653 N N . ARG B 1 93 ? 45.068 27.9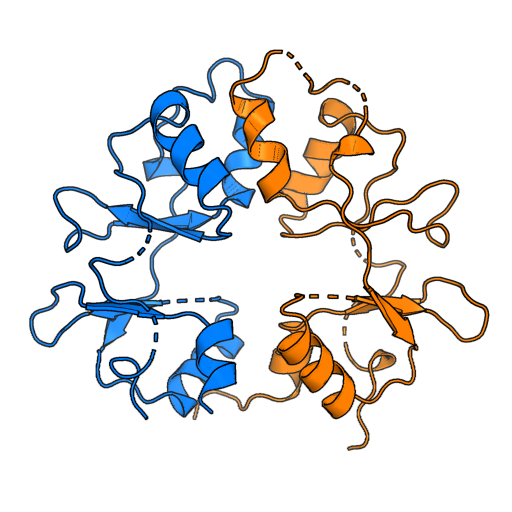44 13.662 1.00 13.72 151 ARG B N 1
ATOM 1654 C CA . ARG B 1 93 ? 44.561 29.250 14.147 1.00 13.73 151 ARG B CA 1
ATOM 1655 C C . ARG B 1 93 ? 43.288 29.645 13.408 1.00 12.80 151 ARG B C 1
ATOM 1656 O O . ARG B 1 93 ? 42.353 30.184 14.008 1.00 12.54 151 ARG B O 1
ATOM 1664 N N . GLU B 1 94 ? 43.242 29.388 12.102 1.00 12.64 152 GLU B N 1
ATOM 1665 C CA . GLU B 1 94 ? 42.047 29.706 11.320 1.00 12.39 152 GLU B CA 1
ATOM 1666 C C . GLU B 1 94 ? 40.859 28.817 11.688 1.00 12.36 152 GLU B C 1
ATOM 1667 O O . GLU B 1 94 ? 39.742 29.306 11.770 1.00 11.71 152 GLU B O 1
ATOM 1673 N N . PHE B 1 95 ? 41.086 27.518 11.891 1.00 12.05 153 PHE B N 1
ATOM 1674 C CA . PHE B 1 95 ? 40.005 26.636 12.335 1.00 13.04 153 PHE B CA 1
ATOM 1675 C C . PHE B 1 95 ? 39.436 27.158 13.670 1.00 13.59 153 PHE B C 1
ATOM 1676 O O . PHE B 1 95 ? 38.220 27.157 13.892 1.00 14.51 153 PHE B O 1
ATOM 1684 N N . ARG B 1 96 ? 40.324 27.619 14.548 1.00 13.78 154 ARG B N 1
ATOM 1685 C CA . ARG B 1 96 ? 39.897 28.067 15.860 1.00 14.73 154 ARG B CA 1
ATOM 1686 C C . ARG B 1 96 ? 39.181 29.406 15.776 1.00 14.41 154 ARG B C 1
ATOM 1687 O O . ARG B 1 96 ? 38.208 29.627 16.511 1.00 16.51 154 ARG B O 1
ATOM 1695 N N . ALA B 1 97 ? 39.637 30.279 14.875 1.00 13.86 155 ALA B N 1
ATOM 1696 C CA . ALA B 1 97 ? 39.028 31.609 14.713 1.00 14.14 155 ALA B CA 1
ATOM 1697 C C . ALA B 1 97 ? 37.637 31.502 14.089 1.00 14.87 155 ALA B C 1
ATOM 1698 O O . ALA B 1 97 ? 36.701 32.193 14.487 1.00 15.67 155 ALA B O 1
ATOM 1700 N N . ASN B 1 98 ? 37.487 30.587 13.136 1.00 15.69 156 ASN B N 1
ATOM 1701 C CA . ASN B 1 98 ? 36.246 30.511 12.367 1.00 17.14 156 ASN B CA 1
ATOM 1702 C C . ASN B 1 98 ? 35.310 29.380 12.787 1.00 18.19 156 ASN B C 1
ATOM 1703 O O . ASN B 1 98 ? 34.182 29.286 12.284 1.00 19.34 156 ASN B O 1
ATOM 1708 N N . HIS B 1 99 ? 35.793 28.528 13.692 1.00 19.45 157 HIS B N 1
ATOM 1709 C CA . HIS B 1 99 ? 35.047 27.369 14.227 1.00 20.75 157 HIS B CA 1
ATOM 1710 C C . HIS B 1 99 ? 34.577 26.398 13.145 1.00 20.18 157 HIS B C 1
ATOM 1711 O O . HIS B 1 99 ? 33.512 25.763 13.261 1.00 21.13 157 HIS B O 1
ATOM 1718 N N . ASN B 1 100 ? 35.374 26.295 12.088 1.00 19.17 158 ASN B N 1
ATOM 1719 C CA . ASN B 1 100 ? 35.125 25.318 11.065 1.00 17.91 158 ASN B CA 1
ATOM 1720 C C . ASN B 1 100 ? 35.953 24.055 11.300 1.00 16.54 158 ASN B C 1
ATOM 1721 O O . ASN B 1 100 ? 36.901 24.034 12.099 1.00 16.77 158 ASN B O 1
ATOM 1726 N N . HIS B 1 101 ? 35.540 22.991 10.640 1.00 14.92 159 HIS B N 1
ATOM 1727 C CA . HIS B 1 101 ? 36.202 21.714 10.788 1.00 13.79 159 HIS B CA 1
ATOM 1728 C C . HIS B 1 101 ? 36.901 21.277 9.535 1.00 12.50 159 HIS B C 1
ATOM 1729 O O . HIS B 1 101 ? 37.804 20.453 9.626 1.00 11.91 159 HIS B O 1
ATOM 1744 N N . ALA B 1 103 ? 38.490 22.229 5.486 1.00 9.36 161 ALA B N 1
ATOM 1745 C CA . ALA B 1 103 ? 38.841 23.129 4.411 1.00 8.68 161 ALA B CA 1
ATOM 1746 C C . ALA B 1 103 ? 39.125 22.315 3.169 1.00 9.24 161 ALA B C 1
ATOM 1747 O O . ALA B 1 103 ? 39.594 21.171 3.258 1.00 9.52 161 ALA B O 1
ATOM 1749 N N . ILE B 1 104 ? 38.859 22.927 2.024 1.00 9.62 162 ILE B N 1
ATOM 1750 C CA . ILE B 1 104 ? 39.167 22.337 0.725 1.00 10.47 162 ILE B CA 1
ATOM 1751 C C . ILE B 1 104 ? 40.531 22.879 0.306 1.00 9.70 162 ILE B C 1
ATOM 1752 O O . ILE B 1 104 ? 40.784 24.078 0.383 1.00 10.45 162 ILE B O 1
ATOM 1757 N N . VAL B 1 105 ? 41.420 21.993 -0.096 1.00 9.51 163 VAL B N 1
ATOM 1758 C CA . VAL B 1 105 ? 42.787 22.375 -0.369 1.00 10.31 163 VAL B CA 1
ATOM 1759 C C . VAL B 1 105 ? 42.937 22.645 -1.858 1.00 11.38 163 VAL B C 1
ATOM 1760 O O . VAL B 1 105 ? 42.527 21.823 -2.688 1.00 11.50 163 VAL B O 1
ATOM 1764 N N . ILE B 1 106 ? 43.503 23.800 -2.188 1.00 12.05 164 ILE B N 1
ATOM 1765 C CA . ILE B 1 106 ? 43.637 24.241 -3.578 1.00 13.33 164 ILE B CA 1
ATOM 1766 C C . ILE B 1 106 ? 45.101 24.218 -4.009 1.00 14.22 164 ILE B C 1
ATOM 1767 O O . ILE B 1 106 ? 45.976 24.664 -3.279 1.00 15.26 164 ILE B O 1
ATOM 1772 N N . ASP B 1 107 ? 45.368 23.672 -5.196 1.00 14.81 165 ASP B N 1
ATOM 1773 C CA . ASP B 1 107 ? 46.743 23.642 -5.739 1.00 16.26 165 ASP B CA 1
ATOM 1774 C C . ASP B 1 107 ? 47.127 25.006 -6.336 1.00 17.21 165 ASP B C 1
ATOM 1775 O O . ASP B 1 107 ? 46.314 25.935 -6.324 1.00 16.90 165 ASP B O 1
ATOM 1780 N N . GLU B 1 108 ? 48.357 25.122 -6.852 1.00 18.90 166 GLU B N 1
ATOM 1781 C CA . GLU B 1 108 ? 48.858 26.403 -7.376 1.00 19.58 166 GLU B CA 1
ATOM 1782 C C . GLU B 1 108 ? 48.139 26.876 -8.640 1.00 19.58 166 GLU B C 1
ATOM 1783 O O . GLU B 1 108 ? 48.254 28.047 -9.023 1.00 20.94 166 GLU B O 1
ATOM 1785 N N . TYR B 1 109 ? 47.381 25.980 -9.266 1.00 18.77 167 TYR B N 1
ATOM 1786 C CA . TYR B 1 109 ? 46.662 26.260 -10.498 1.00 19.06 167 TYR B CA 1
ATOM 1787 C C . TYR B 1 109 ? 45.180 26.541 -10.282 1.00 18.76 167 TYR B C 1
ATOM 1788 O O . TYR B 1 109 ? 44.444 26.778 -11.236 1.00 19.88 167 TYR B O 1
ATOM 1797 N N . GLY B 1 110 ? 44.744 26.518 -9.028 1.00 17.43 168 GLY B N 1
ATOM 1798 C CA . GLY B 1 110 ? 43.347 26.740 -8.711 1.00 17.55 168 GLY B CA 1
ATOM 1799 C C . GLY B 1 110 ? 42.518 25.475 -8.679 1.00 16.92 168 GLY B C 1
ATOM 1800 O O . GLY B 1 110 ? 41.325 25.528 -8.411 1.00 17.62 168 GLY B O 1
ATOM 1801 N N . GLY B 1 111 ? 43.143 24.329 -8.962 1.00 15.37 169 GLY B N 1
ATOM 1802 C CA . GLY B 1 111 ? 42.444 23.040 -8.866 1.00 15.45 169 GLY B CA 1
ATOM 1803 C C . GLY B 1 111 ? 42.328 22.561 -7.429 1.00 14.53 169 GLY B C 1
ATOM 1804 O O . GLY B 1 111 ? 42.965 23.101 -6.513 1.00 14.98 169 GLY B O 1
ATOM 1805 N N . VAL B 1 112 ? 41.512 21.537 -7.230 1.00 13.92 170 VAL B N 1
ATOM 1806 C CA . VAL B 1 112 ? 41.365 20.922 -5.930 1.00 14.20 170 VAL B CA 1
ATOM 1807 C C . VAL B 1 112 ? 42.423 19.841 -5.694 1.00 14.28 170 VAL B C 1
ATOM 1808 O O . VAL B 1 112 ? 42.479 18.844 -6.415 1.00 14.82 170 VAL B O 1
ATOM 1812 N N . ALA B 1 113 ? 43.245 20.043 -4.668 1.00 13.91 171 ALA B N 1
ATOM 1813 C CA . ALA B 1 113 ? 44.293 19.084 -4.282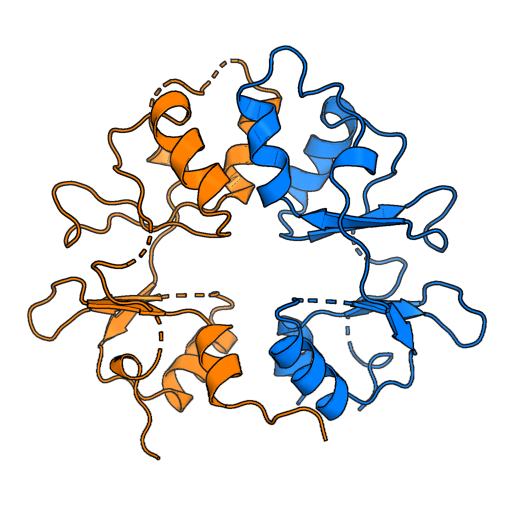 1.00 13.15 171 ALA B CA 1
ATOM 1814 C C . ALA B 1 113 ? 43.761 18.018 -3.326 1.00 12.76 171 ALA B C 1
ATOM 1815 O O . ALA B 1 113 ? 44.213 16.878 -3.325 1.00 13.03 171 ALA B O 1
ATOM 1817 N N . GLY B 1 114 ? 42.789 18.398 -2.505 1.00 12.05 172 GLY B N 1
ATOM 1818 C CA . GLY B 1 114 ? 42.251 17.475 -1.508 1.00 10.95 172 GLY B CA 1
ATOM 1819 C C . GLY B 1 114 ? 41.406 18.197 -0.496 1.00 9.84 172 GLY B C 1
ATOM 1820 O O . GLY B 1 114 ? 40.918 19.287 -0.764 1.00 10.88 172 GLY B O 1
ATOM 1821 N N . LEU B 1 115 ? 41.203 17.579 0.661 1.00 9.45 173 LEU B N 1
ATOM 1822 C CA . LEU B 1 115 ? 40.544 18.297 1.768 1.00 9.70 173 LEU B CA 1
ATOM 1823 C C . LEU B 1 115 ? 41.327 18.054 3.046 1.00 9.89 173 LEU B C 1
ATOM 1824 O O . LEU B 1 115 ? 42.157 17.153 3.109 1.00 10.23 173 LEU B O 1
ATOM 1829 N N . VAL B 1 116 ? 41.103 18.898 4.054 1.00 9.43 174 VAL B N 1
ATOM 1830 C CA . VAL B 1 116 ? 41.831 18.754 5.310 1.00 10.50 174 VAL B CA 1
ATOM 1831 C C . VAL B 1 116 ? 40.911 19.117 6.456 1.00 10.98 174 VAL B C 1
ATOM 1832 O O . VAL B 1 116 ? 40.051 19.994 6.307 1.00 10.62 174 VAL B O 1
ATOM 1836 N N . THR B 1 117 ? 41.067 18.438 7.587 1.00 11.51 175 THR B N 1
ATOM 1837 C CA . THR B 1 117 ? 40.164 18.662 8.719 1.00 12.02 175 THR B CA 1
ATOM 1838 C C . THR B 1 117 ? 40.929 18.982 9.991 1.00 12.08 175 THR B C 1
ATOM 1839 O O . THR B 1 117 ? 42.121 18.680 10.107 1.00 11.95 175 THR B O 1
ATOM 1843 N N A ILE B 1 118 ? 40.235 19.589 10.955 0.50 12.11 176 ILE B N 1
ATOM 1844 N N B ILE B 1 118 ? 40.250 19.583 10.962 0.50 11.61 176 ILE B N 1
ATOM 1845 C CA A ILE B 1 118 ? 40.830 19.858 12.265 0.50 12.43 176 ILE B CA 1
ATOM 1846 C CA B ILE B 1 118 ? 40.903 19.865 12.237 0.50 11.47 176 ILE B CA 1
ATOM 1847 C C A ILE B 1 118 ? 41.330 18.562 12.924 0.50 12.48 176 ILE B C 1
ATOM 1848 C C B ILE B 1 118 ? 41.330 18.563 12.950 0.50 11.98 176 ILE B C 1
ATOM 1849 O O A ILE B 1 118 ? 42.392 18.551 13.551 0.50 13.15 176 ILE B O 1
ATOM 1850 O O B ILE B 1 118 ? 42.353 18.545 13.641 0.50 12.77 176 ILE B O 1
ATOM 1859 N N . GLU B 1 119 ? 40.582 17.474 12.747 1.00 12.07 177 GLU B N 1
ATOM 1860 C CA . GLU B 1 119 ? 40.950 16.173 13.316 1.00 12.92 177 GLU B CA 1
ATOM 1861 C C . GLU B 1 119 ? 42.266 15.680 12.711 1.00 12.12 177 GLU B C 1
ATOM 1862 O O . GLU B 1 119 ? 43.058 15.071 13.419 1.00 12.95 177 GLU B O 1
ATOM 1868 N N . ASP B 1 120 ? 42.483 15.936 11.415 1.00 11.93 178 ASP B N 1
ATOM 1869 C CA . ASP B 1 120 ? 43.741 15.563 10.747 1.00 13.01 178 ASP B CA 1
ATOM 1870 C C . ASP B 1 120 ? 44.914 16.363 11.358 1.00 12.39 178 ASP B C 1
ATOM 1871 O O . ASP B 1 120 ? 46.028 15.863 11.472 1.00 13.07 178 ASP B O 1
ATOM 1876 N N . VAL B 1 121 ? 44.680 17.624 11.705 1.00 12.09 179 VAL B N 1
ATOM 1877 C CA . VAL B 1 121 ? 45.744 18.439 12.296 1.00 12.16 179 VAL B CA 1
ATOM 1878 C C . VAL B 1 121 ? 46.096 17.872 13.676 1.00 12.20 179 VAL B C 1
ATOM 1879 O O . VAL B 1 121 ? 47.290 17.713 14.023 1.00 12.43 179 VAL B O 1
ATOM 1883 N N . LEU B 1 122 ? 45.071 17.573 14.472 1.00 12.60 180 LEU B N 1
ATOM 1884 C CA . LEU B 1 122 ? 45.310 17.067 15.817 1.00 13.66 180 LEU B CA 1
ATOM 1885 C C . LEU B 1 122 ? 45.970 15.698 15.783 1.00 13.19 180 LEU B C 1
ATOM 1886 O O . LEU B 1 122 ? 46.823 15.397 16.614 1.00 13.19 180 LEU B O 1
ATOM 1891 N N . GLU B 1 123 ? 45.594 14.881 14.800 1.00 13.44 181 GLU B N 1
ATOM 1892 C CA . GLU B 1 123 ? 46.238 13.587 14.607 1.00 14.60 181 GLU B CA 1
ATOM 1893 C C . GLU B 1 123 ? 47.748 13.756 14.447 1.00 13.85 181 GLU B C 1
ATOM 1894 O O . GLU B 1 123 ? 48.535 12.932 14.944 1.00 13.80 181 GLU B O 1
ATOM 1900 N N . GLN B 1 124 ? 48.154 14.811 13.749 1.00 13.86 182 GLN B N 1
ATOM 1901 C CA . GLN B 1 124 ? 49.567 15.043 13.482 1.00 14.41 182 GLN B CA 1
ATOM 1902 C C . GLN B 1 124 ? 50.309 15.581 14.695 1.00 14.53 182 GLN B C 1
ATOM 1903 O O . GLN B 1 124 ? 51.471 15.198 14.934 1.00 15.27 182 GLN B O 1
ATOM 1909 N N . ILE B 1 125 ? 49.666 16.486 15.434 1.00 14.63 183 ILE B N 1
ATOM 1910 C CA . ILE B 1 125 ? 50.399 17.288 16.405 1.00 15.45 183 ILE B CA 1
ATOM 1911 C C . ILE B 1 125 ? 50.254 16.894 17.876 1.00 15.24 183 ILE B C 1
ATOM 1912 O O . ILE B 1 125 ? 51.102 17.270 18.702 1.00 16.45 183 ILE B O 1
ATOM 1917 N N . VAL B 1 126 ? 49.182 16.184 18.215 1.00 14.37 184 VAL B N 1
ATOM 1918 C CA . VAL B 1 126 ? 48.936 15.823 19.612 1.00 14.20 184 VAL B CA 1
ATOM 1919 C C . VAL B 1 126 ? 49.720 14.547 19.945 1.00 14.86 184 VAL B C 1
ATOM 1920 O O . VAL B 1 126 ? 49.860 13.626 19.112 1.00 14.01 184 VAL B O 1
ATOM 1924 N N . GLY B 1 127 ? 50.249 14.506 21.169 1.00 15.24 185 GLY B N 1
ATOM 1925 C CA . GLY B 1 127 ? 51.062 13.370 21.623 1.00 16.96 185 GLY B CA 1
ATOM 1926 C C . GLY B 1 127 ? 50.327 12.046 21.730 1.00 18.10 185 GLY B C 1
ATOM 1927 O O . GLY B 1 127 ? 49.096 12.007 21.827 1.00 17.83 185 GLY B O 1
ATOM 1928 N N . ASP B 1 128 ? 51.075 10.948 21.673 1.00 18.57 186 ASP B N 1
ATOM 1929 C CA . ASP B 1 128 ? 50.527 9.631 22.021 1.00 20.55 186 ASP B CA 1
ATOM 1930 C C . ASP B 1 128 ? 50.161 9.580 23.503 1.00 21.17 186 ASP B C 1
ATOM 1931 O O . ASP B 1 128 ? 50.705 10.342 24.303 1.00 21.43 186 ASP B O 1
ATOM 1936 N N . ILE B 1 129 ? 49.256 8.668 23.871 1.00 22.61 187 ILE B N 1
ATOM 1937 C CA A ILE B 1 129 ? 48.958 8.440 25.289 0.50 23.26 187 ILE B CA 1
ATOM 1938 C CA B ILE B 1 129 ? 48.948 8.376 25.279 0.50 23.52 187 ILE B CA 1
ATOM 1939 C C . ILE B 1 129 ? 50.215 7.960 26.019 1.00 24.05 187 ILE B C 1
ATOM 1940 O O . ILE B 1 129 ? 50.878 7.010 25.593 1.00 25.17 187 ILE B O 1
ATOM 1949 N N . GLU B 1 130 ? 50.546 8.654 27.113 1.00 25.68 188 GLU B N 1
ATOM 1950 C CA . GLU B 1 130 ? 51.730 8.325 27.937 1.00 26.41 188 GLU B CA 1
ATOM 1951 C C . GLU B 1 130 ? 51.385 7.550 29.212 1.00 27.34 188 GLU B C 1
ATOM 1952 O O . GLU B 1 130 ? 50.453 6.740 29.239 1.00 28.23 188 GLU B O 1
#

InterPro domains:
  IPR000644 CBS domain [PF00571] (63-120)
  IPR000644 CBS domain [PF00571] (135-184)
  IPR000644 CBS domain [PS51371] (67-127)
  IPR000644 CBS domain [PS51371] (133-193)
  IPR000644 CBS domain [SM00116] (72-121)
  IPR000644 CBS domain [SM00116] (136-184)
  IPR005170 Transporter-associated domain [PF03471] (203-276)
  IPR005170 Transporter-associated domain [SM01091] (200-278)
  IPR016169 FAD-binding, type PCMH, subdomain 2 [G3DSA:3.30.465.10] (191-276)
  IPR036318 FAD-binding, type PCMH-like superfamily [SSF56176] (198-278)
  IPR044751 Ion transporter-like, CBS domain [cd04590] (63-181)
  IPR046342 CBS domain superfamily [G3DSA:3.10.580.10] (42-190)
  IPR046342 CBS domain superfamily [SSF54631] (60-198)
  IPR054115 Magnesium and coba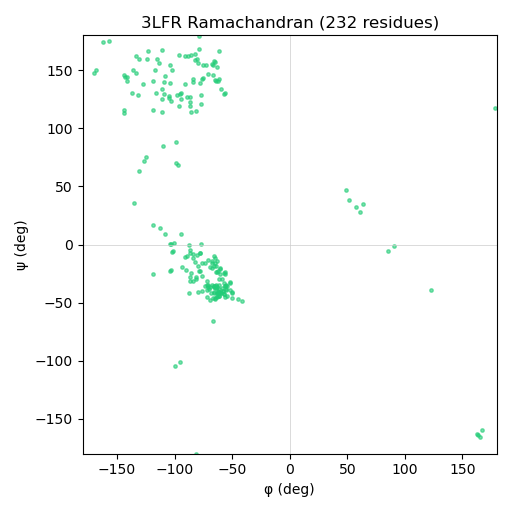lt efflux protein CorC, N-terminal domain [PF21917] (23-58)

Foldseek 3Di:
DFQLVFFFLVRFAAEQPAFCLGCVVVCVVVVDQKHFYAYPDSQRTAAMAGPVLLVVLVPDPPRRGDRCSVSGDHFAEDERGHDLVVVLVVCVVVVDQHFYAYPVSGTGGGDGNVRSVVPD/DQAFQLNFFFLVHDAAEQQAFLVRCVVVCVVVVDQKHFYAYPDSQRGPAMAGPVLCVVVVPDPGSHGCVVRGDHFAEDERNHGLVVVLVVCVVVVDQHFYAYPVSGTGGTDGNVRSCVPPPDDDD

Secondary structure (DSSP, 8-state):
-BGGG--BTT---EETT--HHHHHHHHHHH--SEEEEESSSTT-EEEEEEGGGGGGGGGSSSGGG--GGGTPBPPPEEETT-BHHHHHHHHHHHT---EEE-TTS-EEEE--HHHHHTT-/---BGGG--BTT---EETT--HHHHHHHHHHH--SEEEEESSSTT-EEEEEEGGGGGGGGT------GGGGPBPP-EEETT-BHHHHHHHHHHHT---EEE-TTS-EEEE--HHHHHHHHSPPP-

Organism: Pseudomonas syringae pv. tomato (strain ATCC BAA-871 / DC3000) (NCBI:txid223283)

Sequence (245 aa):
LQVVRDIVPRSQISSIKATQTPREFLPAVIDAAHSRYPVIGESHDDVLGVLLAKDLLPLILKADGDSDDVKKLLRPATFVPESKRLNVLLREFRANHNHAIVIDEYGGVAGLVTIEDVLEQIADLLQVRDIVPRSQISSIKATQTPREFLPAVIDAAHSRYPVIGESHDDVLGVVLLAKDLLPLILKAGDSDVKKLLRPATFVPESKRLNVLLREFRANHNHAIVIDEYGGVAGLVTIIEDVLEQIVGDIIE

Nearest PDB structures (foldseek):
  3lfr-assembly1_B  TM=1.005E+00  e=5.818E-27  Pseudomonas syringae pv. tomato str. DC3000
  3oi8-assembly1_B  TM=9.580E-01  e=1.268E-15  Neisseria meningitidis serogroup B
  3jtf-assembly1_B  TM=8.923E-01  e=5.968E-16  Bordetella parapertussis
  7msu-assembly1_A-2  TM=9.300E-01  e=1.434E-13  Methanoculleus thermophilus
  3ocm-assembly1_A  TM=8.186E-01  e=9.498E-09  Bordetella parapertussis

CATH classification: 3.90.1280.20 (+1 more: 3.90.1280.20)